Protein AF-A0A3A0ATQ6-F1 (afdb_monomer_lite)

Structure (mmCIF, N/CA/C/O backbone):
data_AF-A0A3A0ATQ6-F1
#
_entry.id   AF-A0A3A0ATQ6-F1
#
loop_
_atom_site.group_PDB
_atom_site.id
_atom_site.type_symbol
_atom_site.label_atom_id
_atom_site.label_alt_id
_atom_site.label_comp_id
_atom_site.label_asym_id
_atom_site.label_entity_id
_atom_site.label_seq_id
_atom_site.pdbx_PDB_ins_code
_atom_site.Cartn_x
_atom_site.Cartn_y
_atom_site.Cartn_z
_atom_site.occupancy
_atom_site.B_iso_or_equiv
_atom_site.auth_seq_id
_atom_site.auth_comp_id
_atom_site.auth_asym_id
_atom_site.auth_atom_id
_atom_site.pdbx_PDB_model_num
ATOM 1 N N . MET A 1 1 ? 25.459 -54.811 24.824 1.00 40.09 1 MET A N 1
ATOM 2 C CA . MET A 1 1 ? 26.068 -53.793 25.708 1.00 40.09 1 MET A CA 1
ATOM 3 C C . MET A 1 1 ? 26.928 -52.914 24.822 1.00 40.09 1 MET A C 1
ATOM 5 O O . MET A 1 1 ? 27.843 -53.460 24.231 1.00 40.09 1 MET A O 1
ATOM 9 N N . ALA A 1 2 ? 26.682 -51.633 24.593 1.00 37.53 2 ALA A N 1
ATOM 10 C CA . ALA A 1 2 ? 25.703 -50.672 25.094 1.00 37.53 2 ALA A CA 1
ATOM 11 C C . ALA A 1 2 ? 25.317 -49.790 23.881 1.00 37.53 2 ALA A C 1
ATOM 13 O O . ALA A 1 2 ? 26.141 -49.589 22.995 1.00 37.53 2 ALA A O 1
ATOM 14 N N . GLU A 1 3 ? 24.021 -49.634 23.638 1.00 35.97 3 GLU A N 1
ATOM 15 C CA . GLU A 1 3 ? 23.236 -48.403 23.849 1.00 35.97 3 GLU A CA 1
ATOM 16 C C . GLU A 1 3 ? 23.235 -47.459 22.646 1.00 35.97 3 GLU A C 1
ATOM 18 O O . GLU A 1 3 ? 24.258 -46.963 22.184 1.00 35.97 3 GLU A O 1
ATOM 23 N N . ALA A 1 4 ? 22.014 -47.278 22.149 1.00 43.91 4 ALA A N 1
ATOM 24 C CA . ALA A 1 4 ? 21.616 -46.310 21.159 1.00 43.91 4 ALA A CA 1
ATOM 25 C C . ALA A 1 4 ? 21.698 -44.897 21.739 1.00 43.91 4 ALA A C 1
ATOM 27 O O . ALA A 1 4 ? 21.362 -44.678 22.902 1.00 43.91 4 ALA A O 1
ATOM 28 N N . VAL A 1 5 ? 22.053 -43.942 20.889 1.00 41.56 5 VAL A N 1
ATOM 29 C CA . VAL A 1 5 ? 21.569 -42.571 21.022 1.00 41.56 5 VAL A CA 1
ATOM 30 C C . VAL A 1 5 ? 21.018 -42.195 19.656 1.00 41.56 5 VAL A C 1
ATOM 32 O O . VAL A 1 5 ? 21.738 -41.698 18.792 1.00 41.56 5 VAL A O 1
ATOM 35 N N . ASP A 1 6 ? 19.740 -42.525 19.466 1.00 43.50 6 ASP A N 1
ATOM 36 C CA . ASP A 1 6 ? 18.861 -41.764 18.586 1.00 43.50 6 ASP A CA 1
ATOM 37 C C . ASP A 1 6 ? 18.869 -40.324 19.095 1.00 43.50 6 ASP A C 1
ATOM 39 O O . ASP A 1 6 ? 18.424 -40.033 20.207 1.00 43.50 6 ASP A O 1
ATOM 43 N N . ALA A 1 7 ? 19.418 -39.426 18.290 1.00 38.12 7 ALA A N 1
ATOM 44 C CA . ALA A 1 7 ? 19.086 -38.019 18.371 1.00 38.12 7 ALA A CA 1
ATOM 45 C C . ALA A 1 7 ? 18.210 -37.724 17.157 1.00 38.12 7 ALA A C 1
ATOM 47 O O . ALA A 1 7 ? 18.684 -37.215 16.139 1.00 38.12 7 ALA A O 1
ATOM 48 N N . ASP A 1 8 ? 16.935 -38.093 17.281 1.00 36.81 8 ASP A N 1
ATOM 49 C CA . ASP A 1 8 ? 15.853 -37.475 16.528 1.00 36.81 8 ASP A CA 1
ATOM 50 C C . ASP A 1 8 ? 15.904 -35.972 16.811 1.00 36.81 8 ASP A C 1
ATOM 52 O O . ASP A 1 8 ? 15.392 -35.468 17.810 1.00 36.81 8 ASP A O 1
ATOM 56 N N . ILE A 1 9 ? 16.581 -35.237 15.932 1.00 37.47 9 ILE A N 1
ATOM 57 C CA . ILE A 1 9 ? 16.325 -33.814 15.784 1.00 37.47 9 ILE A CA 1
ATOM 58 C C . ILE A 1 9 ? 15.069 -33.745 14.924 1.00 37.47 9 ILE A C 1
ATOM 60 O O . ILE A 1 9 ? 15.137 -33.625 13.698 1.00 37.47 9 ILE A O 1
ATOM 64 N N . GLU A 1 10 ? 13.913 -33.848 15.578 1.00 34.03 10 GLU A N 1
ATOM 65 C CA . GLU A 1 10 ? 12.684 -33.279 15.047 1.00 34.03 10 GLU A CA 1
ATOM 66 C C . GLU A 1 10 ? 12.946 -31.782 14.853 1.00 34.03 10 GLU A C 1
ATOM 68 O O . GLU A 1 10 ? 12.826 -30.960 15.761 1.00 34.03 10 GLU A O 1
ATOM 73 N N . LEU A 1 11 ? 13.359 -31.416 13.640 1.00 35.69 11 LEU A N 1
ATOM 74 C CA . LEU A 1 11 ? 13.139 -30.079 13.123 1.00 35.69 11 LEU A CA 1
ATOM 75 C C . LEU A 1 11 ? 11.624 -29.945 12.967 1.00 35.69 11 LEU A C 1
ATOM 77 O O . LEU A 1 11 ? 11.078 -30.103 11.873 1.00 35.69 11 LEU A O 1
ATOM 81 N N . GLU A 1 12 ? 10.945 -29.644 14.075 1.00 30.91 12 GLU A N 1
ATOM 82 C CA . GLU A 1 12 ? 9.710 -28.878 14.040 1.00 30.91 12 GLU A CA 1
ATOM 83 C C . GLU A 1 12 ? 10.050 -27.567 13.324 1.00 30.91 12 GLU A C 1
ATOM 85 O O . GLU A 1 12 ? 10.422 -26.555 13.917 1.00 30.91 12 GLU A O 1
ATOM 90 N N . SER A 1 13 ? 9.999 -27.604 11.993 1.00 36.47 13 SER A N 1
ATOM 91 C CA . SER A 1 13 ? 9.920 -26.407 11.178 1.00 36.47 13 SER A CA 1
ATOM 92 C C . SER A 1 13 ? 8.540 -25.826 11.432 1.00 36.47 13 SER A C 1
ATOM 94 O O . SER A 1 13 ? 7.600 -26.015 10.664 1.00 36.47 13 SER A O 1
ATOM 96 N N . THR A 1 14 ? 8.399 -25.151 12.572 1.00 29.95 14 THR A N 1
ATOM 97 C CA . THR A 1 14 ? 7.313 -24.212 12.798 1.00 29.95 14 THR A CA 1
ATOM 98 C C . THR A 1 14 ? 7.296 -23.338 11.550 1.00 29.95 14 THR A C 1
ATOM 100 O O . THR A 1 14 ? 8.311 -22.685 11.286 1.00 29.95 14 THR A O 1
ATOM 103 N N . PRO A 1 15 ? 6.245 -23.381 10.711 1.00 36.88 15 PRO A N 1
ATOM 104 C CA . PRO A 1 15 ? 6.230 -22.589 9.497 1.00 36.88 15 PRO A CA 1
ATOM 105 C C . PRO A 1 15 ? 6.395 -21.142 9.944 1.00 36.88 15 PRO A C 1
ATOM 107 O O . PRO A 1 15 ? 5.541 -20.618 10.663 1.00 36.88 15 PRO A O 1
ATOM 110 N N . VAL A 1 16 ? 7.539 -20.537 9.608 1.00 44.91 16 VAL A N 1
ATOM 111 C CA . VAL A 1 16 ? 7.795 -19.129 9.899 1.00 44.91 16 VAL A CA 1
ATOM 112 C C . VAL A 1 16 ? 6.653 -18.388 9.226 1.00 44.91 16 VAL A C 1
ATOM 114 O O . VAL A 1 16 ? 6.528 -18.422 8.002 1.00 44.91 16 VAL A O 1
ATOM 117 N N . ARG A 1 17 ? 5.746 -17.830 10.033 1.00 59.31 17 ARG A N 1
ATOM 118 C CA . ARG A 1 17 ? 4.629 -17.049 9.511 1.00 59.31 17 ARG A CA 1
ATOM 119 C C . ARG A 1 17 ? 5.242 -15.883 8.746 1.00 59.31 17 ARG A C 1
ATOM 121 O O . ARG A 1 17 ? 5.935 -15.065 9.342 1.00 59.31 17 ARG A O 1
ATOM 128 N N . GLU A 1 18 ? 5.024 -15.865 7.436 1.00 70.94 18 GLU A N 1
ATOM 129 C CA . GLU A 1 18 ? 5.422 -14.765 6.560 1.00 70.94 18 GLU A CA 1
ATOM 130 C C . GLU A 1 18 ? 4.799 -13.466 7.090 1.00 70.94 18 GLU A C 1
ATOM 132 O O . GLU A 1 18 ? 3.604 -13.435 7.386 1.00 70.94 18 GLU A O 1
ATOM 137 N N . THR A 1 19 ? 5.599 -12.411 7.254 1.00 77.06 19 THR A N 1
ATOM 138 C CA . THR A 1 19 ? 5.095 -11.089 7.657 1.00 77.06 19 THR A CA 1
ATOM 139 C C . THR A 1 19 ? 4.670 -10.266 6.435 1.00 77.06 19 THR A C 1
ATOM 141 O O . THR A 1 19 ? 5.052 -10.580 5.305 1.00 77.06 19 THR A O 1
ATOM 144 N N . GLU A 1 20 ? 3.917 -9.170 6.627 1.00 78.81 20 GLU A N 1
ATOM 145 C CA . GLU A 1 20 ? 3.610 -8.240 5.519 1.00 78.81 20 GLU A CA 1
ATOM 146 C C . GLU A 1 20 ? 4.881 -7.782 4.802 1.00 78.81 20 GLU A C 1
ATOM 148 O O . GLU A 1 20 ? 4.949 -7.749 3.574 1.00 78.81 20 GLU A O 1
ATOM 153 N N . SER A 1 21 ? 5.890 -7.429 5.598 1.00 77.44 21 SER A N 1
ATOM 154 C CA . SER A 1 21 ? 7.171 -6.923 5.131 1.00 77.4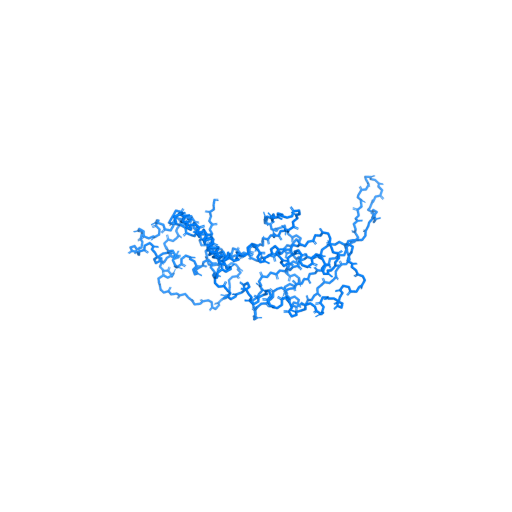4 21 SER A CA 1
ATOM 155 C C . SER A 1 21 ? 7.882 -7.948 4.254 1.00 77.44 21 SER A C 1
ATOM 157 O O . SER A 1 21 ? 8.401 -7.577 3.201 1.00 77.44 21 SER A O 1
ATOM 159 N N . ASP A 1 22 ? 7.847 -9.229 4.633 1.00 81.56 22 ASP A N 1
ATOM 160 C CA . ASP A 1 22 ? 8.438 -10.317 3.848 1.00 81.56 22 ASP A CA 1
ATOM 161 C C . ASP A 1 22 ? 7.716 -10.484 2.508 1.00 81.56 22 ASP A C 1
ATOM 163 O O . ASP A 1 22 ? 8.361 -10.554 1.458 1.00 81.56 22 ASP A O 1
ATOM 167 N N . LEU A 1 23 ? 6.377 -10.455 2.521 1.00 86.56 23 LEU A N 1
ATOM 168 C CA . LEU A 1 23 ? 5.578 -10.551 1.301 1.00 86.56 23 LEU A CA 1
ATOM 169 C C . LEU A 1 23 ? 5.829 -9.362 0.360 1.00 86.56 23 LEU A C 1
ATOM 171 O O . LEU A 1 23 ? 5.989 -9.544 -0.854 1.00 86.56 23 LEU A O 1
ATOM 175 N N . ILE A 1 24 ? 5.864 -8.139 0.899 1.00 87.31 24 ILE A N 1
ATOM 176 C CA . ILE A 1 24 ? 6.151 -6.926 0.124 1.00 87.31 24 ILE A CA 1
ATOM 177 C C . ILE A 1 24 ? 7.568 -7.010 -0.453 1.00 87.31 24 ILE A C 1
ATOM 179 O O . ILE A 1 24 ? 7.738 -6.813 -1.657 1.00 87.31 24 ILE A O 1
ATOM 183 N N . ALA A 1 25 ? 8.577 -7.357 0.349 1.00 86.06 25 ALA A N 1
ATOM 184 C CA . ALA A 1 25 ? 9.958 -7.486 -0.116 1.00 86.06 25 ALA A CA 1
ATOM 185 C C . ALA A 1 25 ? 10.104 -8.542 -1.217 1.00 86.06 25 ALA A C 1
ATOM 187 O O . ALA A 1 25 ? 10.694 -8.259 -2.262 1.00 86.06 25 ALA A O 1
ATOM 188 N N . ALA A 1 26 ? 9.513 -9.726 -1.035 1.00 89.06 26 ALA A N 1
ATOM 189 C CA . ALA A 1 26 ? 9.522 -10.788 -2.036 1.00 89.06 26 ALA A CA 1
ATOM 190 C C . ALA A 1 26 ? 8.877 -10.328 -3.355 1.00 89.06 26 ALA A C 1
ATOM 192 O O . ALA A 1 26 ? 9.420 -10.576 -4.438 1.00 89.06 26 ALA A O 1
ATOM 193 N N . THR A 1 27 ? 7.762 -9.597 -3.269 1.00 92.38 27 THR A N 1
ATOM 194 C CA . THR A 1 27 ? 7.044 -9.053 -4.431 1.00 92.38 27 THR A CA 1
ATOM 195 C C . THR A 1 27 ? 7.848 -7.964 -5.143 1.00 92.38 27 THR A C 1
ATOM 197 O O . THR A 1 27 ? 7.916 -7.950 -6.376 1.00 92.38 27 THR A O 1
ATOM 200 N N . LEU A 1 28 ? 8.511 -7.070 -4.405 1.00 91.38 28 LEU A N 1
ATOM 201 C CA . LEU A 1 28 ? 9.372 -6.031 -4.978 1.00 91.38 28 LEU A CA 1
ATOM 202 C C . LEU A 1 28 ? 10.611 -6.630 -5.649 1.00 91.38 28 LEU A C 1
ATOM 204 O O . LEU A 1 28 ? 10.940 -6.257 -6.777 1.00 91.38 28 LEU A O 1
ATOM 208 N N . ALA A 1 29 ? 11.244 -7.614 -5.013 1.00 88.81 29 ALA A N 1
ATOM 209 C CA . ALA A 1 29 ? 12.374 -8.341 -5.577 1.00 88.81 29 ALA A CA 1
ATOM 210 C C . ALA A 1 29 ? 11.989 -9.096 -6.859 1.00 88.81 29 ALA A C 1
ATOM 212 O O . ALA A 1 29 ? 12.714 -9.056 -7.858 1.00 88.81 29 ALA A O 1
ATOM 213 N N . TRP A 1 30 ? 10.832 -9.765 -6.860 1.00 91.38 30 TRP A N 1
ATOM 214 C CA . TRP A 1 30 ? 10.285 -10.402 -8.057 1.00 91.38 30 TRP A CA 1
ATOM 215 C C . TRP A 1 30 ? 9.993 -9.379 -9.161 1.00 91.38 30 TRP A C 1
ATOM 217 O O . TRP A 1 30 ? 10.415 -9.597 -10.297 1.00 91.38 30 TRP A O 1
ATOM 227 N N . SER A 1 31 ? 9.365 -8.245 -8.835 1.00 89.69 31 SER A N 1
ATOM 228 C CA . SER A 1 31 ? 9.025 -7.189 -9.802 1.00 89.69 31 SER A CA 1
ATOM 229 C C . SER A 1 31 ? 10.281 -6.616 -10.463 1.00 89.69 31 SER A C 1
ATOM 231 O O . SER A 1 31 ? 10.365 -6.544 -11.690 1.00 89.69 31 SER A O 1
ATOM 233 N N . ALA A 1 32 ? 11.300 -6.281 -9.666 1.00 87.31 32 ALA A N 1
ATOM 234 C CA . ALA A 1 32 ? 12.579 -5.782 -10.165 1.00 87.31 32 ALA A CA 1
ATOM 235 C C . ALA A 1 32 ? 13.215 -6.760 -11.172 1.00 87.31 32 ALA A C 1
ATOM 237 O O . ALA A 1 32 ? 13.568 -6.361 -12.284 1.00 87.31 32 ALA A O 1
ATOM 238 N N . ARG A 1 33 ? 13.268 -8.060 -10.838 1.00 87.62 33 ARG A N 1
ATOM 239 C CA . ARG A 1 33 ? 13.777 -9.105 -11.746 1.00 87.62 33 ARG A CA 1
ATOM 240 C C . ARG A 1 33 ? 12.916 -9.265 -12.999 1.00 87.62 33 ARG A C 1
ATOM 242 O O . ARG A 1 33 ? 13.453 -9.356 -14.101 1.00 87.62 33 ARG A O 1
ATOM 249 N N . ARG A 1 34 ? 11.589 -9.301 -12.845 1.00 88.25 34 ARG A N 1
ATOM 250 C CA . ARG A 1 34 ? 10.633 -9.542 -13.936 1.00 88.25 34 ARG A CA 1
ATOM 251 C C . ARG A 1 34 ? 10.705 -8.463 -15.011 1.00 88.25 34 ARG A C 1
ATOM 253 O O . ARG A 1 34 ? 10.643 -8.789 -16.197 1.00 88.25 34 ARG A O 1
ATOM 260 N N . PHE A 1 35 ? 10.845 -7.205 -14.601 1.00 86.19 35 PHE A N 1
ATOM 261 C CA . PHE A 1 35 ? 10.816 -6.049 -15.499 1.00 86.19 35 PHE A CA 1
ATOM 262 C C . PHE A 1 35 ? 12.205 -5.492 -15.842 1.00 86.19 35 PHE A C 1
ATOM 264 O O . PHE A 1 35 ? 12.304 -4.573 -16.657 1.00 86.19 35 PHE A O 1
ATOM 271 N N . GLY A 1 36 ? 13.272 -6.073 -15.283 1.00 81.50 36 GLY A N 1
ATOM 272 C CA . GLY A 1 36 ? 14.654 -5.672 -15.552 1.00 81.50 36 GLY A CA 1
ATOM 273 C C . GLY A 1 36 ? 15.023 -4.325 -14.932 1.00 81.50 36 GLY A C 1
ATOM 274 O O . GLY A 1 36 ? 15.757 -3.555 -15.537 1.00 81.50 36 GLY A O 1
ATOM 275 N N . ALA A 1 37 ? 14.492 -4.014 -13.752 1.00 81.69 37 ALA A N 1
ATOM 276 C CA . ALA A 1 37 ? 14.768 -2.759 -13.067 1.00 81.69 37 ALA A CA 1
ATOM 277 C C . ALA A 1 37 ? 15.748 -2.933 -11.911 1.00 81.69 37 ALA A C 1
ATOM 279 O O . ALA A 1 37 ? 15.805 -3.973 -11.261 1.00 81.69 37 ALA A O 1
ATOM 280 N N . HIS A 1 38 ? 16.476 -1.859 -11.618 1.00 76.62 38 HIS A N 1
ATOM 281 C CA . HIS A 1 38 ? 17.410 -1.801 -10.492 1.00 76.62 38 HIS A CA 1
ATOM 282 C C . HIS A 1 38 ? 16.742 -1.369 -9.182 1.00 76.62 38 HIS A C 1
ATOM 284 O O . HIS A 1 38 ? 17.358 -1.462 -8.127 1.00 76.62 38 HIS A O 1
ATOM 290 N N . ALA A 1 39 ? 15.503 -0.876 -9.244 1.00 77.12 39 ALA A N 1
ATOM 291 C CA . ALA A 1 39 ? 14.728 -0.484 -8.078 1.00 77.12 39 ALA A CA 1
ATOM 292 C C . ALA A 1 39 ? 13.243 -0.779 -8.304 1.00 77.12 39 ALA A C 1
ATOM 294 O O . ALA A 1 39 ? 12.684 -0.442 -9.354 1.00 77.12 39 ALA A O 1
ATOM 295 N N . ALA A 1 40 ? 12.618 -1.367 -7.287 1.00 88.94 40 ALA A N 1
ATOM 296 C CA . ALA A 1 40 ? 11.177 -1.495 -7.172 1.00 88.94 40 ALA A CA 1
ATOM 297 C C . ALA A 1 40 ? 10.748 -0.985 -5.795 1.00 88.94 40 ALA A C 1
ATOM 299 O O . ALA A 1 40 ? 11.409 -1.249 -4.787 1.00 88.94 40 ALA A O 1
ATOM 300 N N . ARG A 1 41 ? 9.642 -0.249 -5.761 1.00 90.31 41 ARG A N 1
ATOM 301 C CA . ARG A 1 41 ? 9.055 0.286 -4.535 1.00 90.31 41 ARG A CA 1
ATOM 302 C C . ARG A 1 41 ? 7.554 0.089 -4.527 1.00 90.31 41 ARG A C 1
ATOM 304 O O . ARG A 1 41 ? 6.923 0.067 -5.578 1.00 90.31 41 ARG A O 1
ATOM 311 N N . PHE A 1 42 ? 6.993 -0.040 -3.339 1.00 91.75 42 PHE A N 1
ATOM 312 C CA . PHE A 1 42 ? 5.565 -0.099 -3.107 1.00 91.75 42 PHE A CA 1
ATOM 313 C C . PHE A 1 42 ? 5.135 1.187 -2.408 1.00 91.75 42 PHE A C 1
ATOM 315 O O . PHE A 1 42 ? 5.552 1.461 -1.286 1.00 91.75 42 PHE A O 1
ATOM 322 N N . VAL A 1 43 ? 4.337 1.993 -3.102 1.00 87.62 43 VAL A N 1
ATOM 323 C CA . VAL A 1 43 ? 3.775 3.240 -2.584 1.00 87.62 43 VAL A CA 1
ATOM 324 C C . VAL A 1 43 ? 2.357 2.929 -2.130 1.00 87.62 43 VAL A C 1
ATOM 326 O O . VAL A 1 43 ? 1.484 2.667 -2.957 1.00 87.62 43 VAL A O 1
ATOM 329 N N . ARG A 1 44 ? 2.131 2.889 -0.818 1.00 84.12 44 ARG A N 1
ATOM 330 C CA . ARG A 1 44 ? 0.846 2.493 -0.227 1.00 84.12 44 ARG A CA 1
ATOM 331 C C . ARG A 1 44 ? 0.175 3.662 0.485 1.00 84.12 44 ARG A C 1
ATOM 333 O O . ARG A 1 44 ? 0.884 4.436 1.130 1.00 84.12 44 ARG A O 1
ATOM 340 N N . PRO A 1 45 ? -1.158 3.788 0.413 1.00 71.25 45 PRO A N 1
ATOM 341 C CA . PRO A 1 45 ? -1.864 4.761 1.223 1.00 71.25 45 PRO A CA 1
ATOM 342 C C . PRO A 1 45 ? -1.766 4.367 2.702 1.00 71.25 45 PRO A C 1
ATOM 344 O O . PRO A 1 45 ? -1.743 3.181 3.056 1.00 71.25 45 PRO A O 1
ATOM 347 N N . THR A 1 46 ? -1.692 5.370 3.567 1.00 65.81 46 THR A N 1
ATOM 348 C CA . THR A 1 46 ? -1.838 5.211 5.014 1.00 65.81 46 THR A CA 1
ATOM 349 C C . THR A 1 46 ? -3.287 5.434 5.426 1.00 65.81 46 THR A C 1
ATOM 351 O O . THR A 1 46 ? -4.060 6.068 4.708 1.00 65.81 46 THR A O 1
ATOM 354 N N . ALA A 1 47 ? -3.643 4.950 6.617 1.00 54.28 47 ALA A N 1
ATOM 355 C CA . ALA A 1 47 ? -4.918 5.269 7.259 1.00 54.28 47 ALA A CA 1
ATOM 356 C C . ALA A 1 47 ? -5.150 6.789 7.370 1.00 54.28 47 ALA A C 1
ATOM 358 O O . ALA A 1 47 ? -6.255 7.260 7.134 1.00 54.28 47 ALA A O 1
ATOM 359 N N . SER A 1 48 ? -4.076 7.544 7.610 1.00 48.78 48 SER A N 1
ATOM 360 C CA . SER A 1 48 ? -4.068 9.004 7.747 1.00 48.78 48 SER A CA 1
ATOM 361 C C . SER A 1 48 ? -4.204 9.796 6.441 1.00 48.78 48 SER A C 1
ATOM 363 O O . SER A 1 48 ? -4.076 11.020 6.442 1.00 48.78 48 SER A O 1
ATOM 365 N N . GLY A 1 49 ? -4.413 9.129 5.300 1.00 49.84 49 GLY A N 1
ATOM 366 C CA . GLY A 1 49 ? -4.540 9.786 3.992 1.00 49.84 49 GLY A CA 1
ATOM 367 C C . GLY A 1 49 ? -3.216 10.263 3.379 1.00 49.84 49 GLY A C 1
ATOM 368 O O . GLY A 1 49 ? -3.219 10.958 2.362 1.00 49.84 49 GLY A O 1
ATOM 369 N N . GLY A 1 50 ? -2.083 9.882 3.971 1.00 61.50 50 GLY A N 1
ATOM 370 C CA . GLY A 1 50 ? -0.751 10.021 3.391 1.00 61.50 50 GLY A CA 1
ATOM 371 C C . GLY A 1 50 ? -0.356 8.801 2.561 1.00 61.50 50 GLY A C 1
ATOM 372 O O . GLY A 1 50 ? -1.137 7.873 2.351 1.00 61.50 50 GLY A O 1
ATOM 373 N N . TRP A 1 51 ? 0.889 8.788 2.095 1.00 68.81 51 TRP A N 1
ATOM 374 C CA . TRP A 1 51 ? 1.465 7.640 1.402 1.00 68.81 51 TRP A CA 1
ATOM 375 C C . TRP A 1 51 ? 2.796 7.265 2.045 1.00 68.81 51 TRP A C 1
ATOM 377 O O . TRP A 1 51 ? 3.581 8.137 2.416 1.00 68.81 51 TRP A O 1
ATOM 387 N N . LEU A 1 52 ? 3.053 5.966 2.163 1.00 73.12 52 LEU A N 1
ATOM 388 C CA . LEU A 1 52 ? 4.345 5.419 2.556 1.00 73.12 52 LEU A CA 1
ATOM 389 C C . LEU A 1 52 ? 4.998 4.761 1.354 1.00 73.12 52 LEU A C 1
ATOM 391 O O . LEU A 1 52 ? 4.365 3.995 0.626 1.00 73.12 52 LEU A O 1
ATOM 395 N N . VAL A 1 53 ? 6.283 5.030 1.189 1.00 75.94 53 VAL A N 1
ATOM 396 C CA . VAL A 1 53 ? 7.137 4.388 0.205 1.00 75.94 53 VAL A CA 1
ATOM 397 C C . VAL A 1 53 ? 7.924 3.297 0.906 1.00 75.94 53 VAL A C 1
ATOM 399 O O . VAL A 1 53 ? 8.761 3.568 1.764 1.00 75.94 53 VAL A O 1
ATOM 402 N N . VAL A 1 54 ? 7.667 2.059 0.505 1.00 82.19 54 VAL A N 1
ATOM 403 C CA . VAL A 1 54 ? 8.419 0.878 0.920 1.00 82.19 54 VAL A CA 1
ATOM 404 C C . VAL A 1 54 ? 9.332 0.495 -0.232 1.00 82.19 54 VAL A C 1
ATOM 406 O O . VAL A 1 54 ? 8.857 0.134 -1.305 1.00 82.19 54 VAL A O 1
ATOM 409 N N . THR A 1 55 ? 10.642 0.591 -0.050 1.00 81.31 55 THR A N 1
ATOM 410 C CA . THR A 1 55 ? 11.607 0.234 -1.094 1.00 81.31 55 THR A CA 1
ATOM 411 C C . THR A 1 55 ? 12.428 -0.958 -0.655 1.00 81.31 55 THR A C 1
ATOM 413 O O . THR A 1 55 ? 12.901 -1.003 0.476 1.00 81.31 55 THR A O 1
ATOM 416 N N . TRP A 1 56 ? 12.627 -1.906 -1.564 1.00 73.88 56 TRP A N 1
ATOM 417 C CA . TRP A 1 56 ? 13.549 -3.011 -1.346 1.00 73.88 56 TRP A CA 1
ATOM 418 C C . TRP A 1 56 ? 14.877 -2.709 -2.045 1.00 73.88 56 TRP A C 1
ATOM 420 O O . TRP A 1 56 ? 14.910 -2.504 -3.261 1.00 73.88 56 TRP A O 1
ATOM 430 N N . MET A 1 57 ? 15.966 -2.640 -1.278 1.00 70.38 57 MET A N 1
ATOM 431 C CA . MET A 1 57 ? 17.329 -2.453 -1.787 1.00 70.38 57 MET A CA 1
ATOM 432 C C . MET A 1 57 ? 18.312 -3.282 -0.959 1.00 70.38 57 MET A C 1
ATOM 434 O O . MET A 1 57 ? 18.284 -3.209 0.265 1.00 70.38 57 MET A O 1
ATOM 438 N N . ASN A 1 58 ? 19.229 -3.996 -1.620 1.00 68.19 58 ASN A N 1
ATOM 439 C CA . ASN A 1 58 ? 20.332 -4.727 -0.976 1.00 68.19 58 ASN A CA 1
ATOM 440 C C . ASN A 1 58 ? 19.876 -5.634 0.184 1.00 68.19 58 ASN A C 1
ATOM 442 O O . ASN A 1 58 ? 20.411 -5.540 1.285 1.00 68.19 58 ASN A O 1
ATOM 446 N N . ASP A 1 59 ? 18.852 -6.457 -0.055 1.00 66.38 59 ASP A N 1
ATOM 447 C CA . ASP A 1 59 ? 18.254 -7.365 0.937 1.00 66.38 59 ASP A CA 1
ATOM 448 C C . ASP A 1 59 ? 17.658 -6.679 2.182 1.00 66.38 59 ASP A C 1
ATOM 450 O O . ASP A 1 59 ? 17.316 -7.341 3.159 1.00 66.38 59 ASP A O 1
ATOM 454 N N . ALA A 1 60 ? 17.461 -5.359 2.134 1.00 62.09 60 ALA A N 1
ATOM 455 C CA . ALA A 1 60 ? 16.835 -4.575 3.188 1.00 62.09 60 ALA A CA 1
ATOM 456 C C . ALA A 1 60 ? 15.606 -3.811 2.676 1.00 62.09 60 ALA A C 1
ATOM 458 O O . ALA A 1 60 ? 15.498 -3.453 1.498 1.00 62.09 60 ALA A O 1
ATOM 459 N N . ILE A 1 61 ? 14.676 -3.538 3.593 1.00 69.12 61 ILE A N 1
ATOM 460 C CA . ILE A 1 61 ? 13.524 -2.669 3.351 1.00 69.12 61 ILE A CA 1
ATOM 461 C C . ILE A 1 61 ? 13.821 -1.288 3.933 1.00 69.12 61 ILE A C 1
ATOM 463 O O . ILE A 1 61 ? 14.191 -1.168 5.100 1.00 69.12 61 ILE A O 1
ATOM 467 N N . SER A 1 62 ? 13.610 -0.242 3.139 1.00 71.12 62 SER A N 1
ATOM 468 C CA . SER A 1 62 ? 13.531 1.135 3.623 1.00 71.12 62 SER A CA 1
ATOM 469 C C . SER A 1 62 ? 12.097 1.645 3.531 1.00 71.12 62 SER A C 1
ATOM 471 O O . SER A 1 62 ? 11.397 1.395 2.549 1.00 71.12 62 SER A O 1
ATOM 473 N N . VAL A 1 63 ? 11.654 2.363 4.564 1.00 72.81 63 VAL A N 1
ATOM 474 C CA . VAL A 1 63 ? 10.308 2.941 4.644 1.00 72.81 63 VAL A CA 1
ATOM 475 C C . VAL A 1 63 ? 10.426 4.434 4.921 1.00 72.81 63 VAL A C 1
ATOM 477 O O . VAL A 1 63 ? 11.163 4.834 5.819 1.00 72.81 63 VAL A O 1
ATOM 480 N N . HIS A 1 64 ? 9.721 5.258 4.150 1.00 70.12 64 HIS A N 1
ATOM 481 C CA . HIS A 1 64 ? 9.632 6.703 4.374 1.00 70.12 64 HIS A CA 1
ATOM 482 C C . HIS A 1 64 ? 8.286 7.260 3.886 1.00 70.12 64 HIS A C 1
ATOM 484 O O . HIS A 1 64 ? 7.634 6.630 3.050 1.00 70.12 64 HIS A O 1
ATOM 490 N N . PRO A 1 65 ? 7.844 8.426 4.390 1.00 67.06 65 PRO A N 1
ATOM 491 C CA . PRO A 1 65 ? 6.708 9.145 3.819 1.00 67.06 65 PRO A CA 1
ATOM 492 C C . PRO A 1 65 ? 6.977 9.524 2.362 1.00 67.06 65 PRO A C 1
ATOM 494 O O . PRO A 1 65 ? 8.085 9.947 2.037 1.00 67.06 65 PRO A O 1
ATOM 497 N N . ALA A 1 66 ? 5.967 9.391 1.505 1.00 67.62 66 ALA A N 1
ATOM 498 C CA . ALA A 1 66 ? 6.065 9.805 0.113 1.00 67.62 66 ALA A CA 1
ATOM 499 C C . ALA A 1 66 ? 6.143 11.331 -0.004 1.00 67.62 66 ALA A C 1
ATOM 501 O O 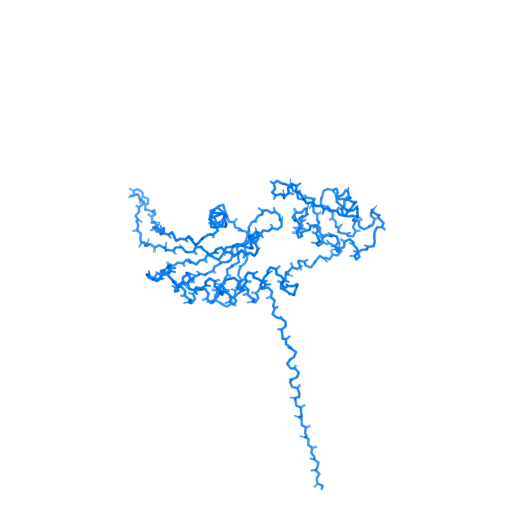. ALA A 1 66 ? 5.415 12.055 0.684 1.00 67.62 66 ALA A O 1
ATOM 502 N N . ASP A 1 67 ? 6.968 11.820 -0.924 1.00 70.00 67 ASP A N 1
ATOM 503 C CA . ASP A 1 67 ? 6.934 13.223 -1.323 1.00 70.00 67 ASP A CA 1
ATOM 504 C C . ASP A 1 67 ? 5.723 13.539 -2.231 1.00 70.00 67 ASP A C 1
ATOM 506 O O . ASP A 1 67 ? 4.954 12.666 -2.649 1.00 70.00 67 ASP A O 1
ATOM 510 N N . ALA A 1 68 ? 5.534 14.821 -2.555 1.00 60.75 68 ALA A N 1
ATOM 511 C CA . ALA A 1 68 ? 4.405 15.268 -3.372 1.00 60.75 68 ALA A CA 1
ATOM 512 C C . ALA A 1 68 ? 4.394 14.658 -4.788 1.00 60.75 68 ALA A C 1
ATOM 514 O O . ALA A 1 68 ? 3.324 14.416 -5.350 1.00 60.75 68 ALA A O 1
ATOM 515 N N . ALA A 1 69 ? 5.564 14.407 -5.381 1.00 66.62 69 ALA A N 1
ATOM 516 C CA . ALA A 1 69 ? 5.670 13.831 -6.717 1.00 66.62 69 ALA A CA 1
ATOM 517 C C . ALA A 1 69 ? 5.375 12.324 -6.703 1.00 66.62 69 ALA A C 1
ATOM 519 O O . ALA A 1 69 ? 4.741 11.808 -7.626 1.00 66.62 69 ALA A O 1
ATOM 520 N N . GLU A 1 70 ? 5.808 11.629 -5.658 1.00 74.25 70 GLU A N 1
ATOM 521 C CA . GLU A 1 70 ? 5.543 10.212 -5.421 1.00 74.25 70 GLU A CA 1
ATOM 522 C C . GLU A 1 70 ? 4.059 9.958 -5.159 1.00 74.25 70 GLU A C 1
ATOM 524 O O . GLU A 1 70 ? 3.467 9.086 -5.798 1.00 74.25 70 GLU A O 1
ATOM 529 N N . ALA A 1 71 ? 3.432 10.776 -4.309 1.00 67.12 71 ALA A N 1
ATOM 530 C CA . ALA A 1 71 ? 1.998 10.712 -4.049 1.00 67.12 71 ALA A CA 1
ATOM 531 C C . ALA A 1 71 ? 1.171 11.010 -5.312 1.00 67.12 71 ALA A C 1
ATOM 533 O O . ALA A 1 71 ? 0.220 10.292 -5.617 1.00 67.12 71 ALA A O 1
ATOM 534 N N . ALA A 1 72 ? 1.548 12.030 -6.092 1.00 67.19 72 ALA A N 1
ATOM 535 C CA . ALA A 1 72 ? 0.857 12.360 -7.340 1.00 67.19 72 ALA A CA 1
ATOM 536 C C . ALA A 1 72 ? 0.958 11.232 -8.382 1.00 67.19 72 ALA A C 1
ATOM 538 O O . ALA A 1 72 ? -0.023 10.917 -9.058 1.00 67.19 72 ALA A O 1
ATOM 539 N N . MET A 1 73 ? 2.129 10.596 -8.498 1.00 78.62 73 MET A N 1
ATOM 540 C CA . MET A 1 73 ? 2.316 9.428 -9.360 1.00 78.62 73 MET A CA 1
ATOM 541 C C . MET A 1 73 ? 1.445 8.260 -8.896 1.00 78.62 73 MET A C 1
ATOM 543 O O . MET A 1 73 ? 0.722 7.688 -9.712 1.00 78.62 73 MET A O 1
ATOM 547 N N . ALA A 1 74 ? 1.461 7.950 -7.597 1.00 77.00 74 ALA A N 1
ATOM 548 C CA . ALA A 1 74 ? 0.670 6.861 -7.041 1.00 77.00 74 ALA A CA 1
ATOM 549 C C . ALA A 1 74 ? -0.828 7.074 -7.300 1.00 77.00 74 ALA A C 1
ATOM 551 O O . ALA A 1 74 ? -1.504 6.161 -7.770 1.00 77.00 74 ALA A O 1
ATOM 552 N N . TRP A 1 75 ? -1.330 8.298 -7.116 1.00 74.56 75 TRP A N 1
ATOM 553 C CA . TRP A 1 75 ? -2.713 8.642 -7.443 1.00 74.56 75 TRP A CA 1
ATOM 554 C C . TRP A 1 75 ? -3.045 8.468 -8.922 1.00 74.56 75 TRP A C 1
ATOM 556 O O . TRP A 1 75 ? -4.078 7.888 -9.250 1.00 74.56 75 TRP A O 1
ATOM 566 N N . MET A 1 76 ? -2.176 8.929 -9.820 1.00 72.12 76 MET A N 1
ATOM 567 C CA . MET A 1 76 ? -2.397 8.807 -11.262 1.00 72.12 76 MET A CA 1
ATOM 568 C C . MET A 1 76 ? -2.528 7.339 -11.698 1.00 72.12 76 MET A C 1
ATOM 570 O O . MET A 1 76 ? -3.413 7.007 -12.485 1.00 72.12 76 MET A O 1
ATOM 574 N N . VAL A 1 77 ? -1.688 6.454 -11.159 1.00 76.75 77 VAL A N 1
ATOM 575 C CA . VAL A 1 77 ? -1.734 5.013 -11.459 1.00 76.75 77 VAL A CA 1
ATOM 576 C C . VAL A 1 77 ? -2.948 4.351 -10.807 1.00 76.75 77 VAL A C 1
ATOM 578 O O . VAL A 1 77 ? -3.680 3.607 -11.460 1.00 76.75 77 VAL A O 1
ATOM 581 N N . ALA A 1 78 ? -3.192 4.644 -9.528 1.00 72.50 78 ALA A N 1
ATOM 582 C CA . ALA A 1 78 ? -4.282 4.064 -8.754 1.00 72.50 78 ALA A CA 1
ATOM 583 C C . ALA A 1 78 ? -5.665 4.421 -9.322 1.00 72.50 78 ALA A C 1
ATOM 585 O O . ALA A 1 78 ? -6.498 3.534 -9.514 1.00 72.50 78 ALA A O 1
ATOM 586 N N . LEU A 1 79 ? -5.902 5.699 -9.639 1.00 69.00 79 LEU A N 1
ATOM 587 C CA . LEU A 1 79 ? -7.163 6.171 -10.225 1.00 69.00 79 LEU A CA 1
ATOM 588 C C . LEU A 1 79 ? -7.331 5.702 -11.668 1.00 69.00 79 LEU A C 1
ATOM 590 O O . LEU A 1 79 ? -8.443 5.389 -12.086 1.00 69.00 79 LEU A O 1
ATOM 594 N N . GLY A 1 80 ? -6.229 5.616 -12.417 1.00 63.75 80 GLY A N 1
ATOM 595 C CA . GLY A 1 80 ? -6.238 5.084 -13.774 1.00 63.75 80 GLY A CA 1
ATOM 596 C C . GLY A 1 80 ? -6.593 3.597 -13.845 1.00 63.75 80 GLY A C 1
ATOM 597 O O . GLY A 1 80 ? -6.933 3.129 -14.931 1.00 63.75 80 GLY A O 1
ATOM 598 N N . ARG A 1 81 ? -6.501 2.857 -12.723 1.00 64.12 81 ARG A N 1
ATOM 599 C CA . ARG A 1 81 ? -6.754 1.404 -12.590 1.00 64.12 81 ARG A CA 1
ATOM 600 C C . ARG A 1 81 ? -6.078 0.550 -13.676 1.00 64.12 81 ARG A C 1
ATOM 602 O O . ARG A 1 81 ? -6.504 -0.564 -13.964 1.00 64.12 81 ARG A O 1
ATOM 609 N N . THR A 1 82 ? -5.025 1.077 -14.290 1.00 76.31 82 THR A N 1
ATOM 610 C CA . THR A 1 82 ? -4.316 0.489 -15.427 1.00 76.31 82 THR A CA 1
ATOM 611 C C . THR A 1 82 ? -2.822 0.746 -15.282 1.00 76.31 82 THR A C 1
ATOM 613 O O . THR A 1 82 ? -2.394 1.630 -14.537 1.00 76.31 82 THR A O 1
ATOM 616 N N . HIS A 1 83 ? -2.012 -0.054 -15.974 1.00 78.69 83 HIS A N 1
ATOM 617 C CA . HIS A 1 83 ? -0.566 0.139 -15.994 1.00 78.69 83 HIS A CA 1
ATOM 618 C C . HIS A 1 83 ? -0.211 1.486 -16.614 1.00 78.69 83 HIS A C 1
ATOM 620 O O . HIS A 1 83 ? -0.693 1.825 -17.696 1.00 78.69 83 HIS A O 1
ATOM 626 N N . LEU A 1 84 ? 0.693 2.216 -15.966 1.00 78.56 84 LEU A N 1
ATOM 627 C CA . LEU A 1 84 ? 1.224 3.463 -16.498 1.00 78.56 84 LEU A CA 1
ATOM 628 C C . LEU A 1 84 ? 2.700 3.294 -16.837 1.00 78.56 84 LEU A C 1
ATOM 630 O O . LEU A 1 84 ? 3.511 3.021 -15.955 1.00 78.56 84 LEU A O 1
ATOM 634 N N . LEU A 1 85 ? 3.053 3.516 -18.101 1.00 77.56 85 LEU A N 1
ATOM 635 C CA . LEU A 1 85 ? 4.438 3.574 -18.555 1.00 77.56 85 LEU A CA 1
ATOM 636 C C . LEU A 1 85 ? 4.803 5.026 -18.878 1.00 77.56 85 LEU A C 1
ATOM 638 O O . LEU A 1 85 ? 4.202 5.635 -19.761 1.00 77.56 85 LEU A O 1
ATOM 642 N N . VAL A 1 86 ? 5.798 5.577 -18.181 1.00 73.81 86 VAL A N 1
ATOM 643 C CA . VAL A 1 86 ? 6.294 6.943 -18.402 1.00 73.81 86 VAL A CA 1
ATOM 644 C C . VAL A 1 86 ? 7.797 6.918 -18.642 1.00 73.81 86 VAL A C 1
ATOM 646 O O . VAL A 1 86 ? 8.559 6.422 -17.815 1.00 73.81 86 VAL A O 1
ATOM 649 N N . GLY A 1 87 ? 8.246 7.513 -19.744 1.00 66.06 87 GLY A N 1
ATOM 650 C CA . GLY A 1 87 ? 9.655 7.852 -19.932 1.00 66.06 87 GLY A CA 1
ATOM 651 C C . GLY A 1 87 ? 9.935 9.234 -19.348 1.00 66.06 87 GLY A C 1
ATOM 652 O O . GLY A 1 87 ? 9.365 10.217 -19.818 1.00 66.06 87 GLY A O 1
ATOM 653 N N . LYS A 1 88 ? 10.811 9.340 -18.343 1.00 60.91 88 LYS A N 1
ATOM 654 C CA . LYS A 1 88 ? 11.329 10.638 -17.887 1.00 60.91 88 LYS A CA 1
ATOM 655 C C . LYS A 1 88 ? 12.768 10.820 -18.365 1.00 60.91 88 LYS A C 1
ATOM 657 O O . LYS A 1 88 ? 13.636 10.018 -18.005 1.00 60.91 88 LYS A O 1
ATOM 662 N N . PRO A 1 89 ? 13.073 11.887 -19.118 1.00 56.50 89 PRO A N 1
ATOM 663 C CA . PRO A 1 89 ? 14.456 12.261 -19.353 1.00 56.50 89 PRO A CA 1
ATOM 664 C C . PRO A 1 89 ? 15.087 12.696 -18.024 1.00 56.50 89 PRO A C 1
ATOM 666 O O . PRO A 1 89 ? 14.585 13.583 -17.335 1.00 56.50 89 PRO A O 1
ATOM 669 N N . ARG A 1 90 ? 16.202 12.073 -17.649 1.00 57.59 90 ARG A N 1
ATOM 670 C CA . ARG A 1 90 ? 17.076 12.548 -16.579 1.00 57.59 90 ARG A CA 1
ATOM 671 C C . ARG A 1 90 ? 17.866 13.723 -17.133 1.00 57.59 90 ARG A C 1
ATOM 673 O O . ARG A 1 90 ? 18.613 13.553 -18.095 1.00 57.59 90 ARG A O 1
ATOM 680 N N . VAL A 1 91 ? 17.696 14.897 -16.538 1.00 55.19 91 VAL A N 1
ATOM 681 C CA . VAL A 1 91 ? 18.357 16.129 -16.976 1.00 55.19 91 VAL A CA 1
ATOM 682 C C . VAL A 1 91 ? 19.430 16.555 -15.975 1.00 55.19 91 VAL A C 1
ATOM 684 O O . VAL A 1 91 ? 19.208 16.490 -14.769 1.00 55.19 91 VAL A O 1
ATOM 687 N N . ALA A 1 92 ? 20.597 16.974 -16.465 1.00 51.66 92 ALA A N 1
ATOM 688 C CA . ALA A 1 92 ? 21.566 17.726 -15.668 1.00 51.66 92 ALA A CA 1
ATOM 689 C C . ALA A 1 92 ? 21.255 19.206 -15.824 1.00 51.66 92 ALA A C 1
ATOM 691 O O . ALA A 1 92 ? 21.100 19.686 -16.951 1.00 51.66 92 ALA A O 1
ATOM 692 N N . SER A 1 93 ? 21.228 19.913 -14.698 1.00 50.69 93 SER A N 1
ATOM 693 C CA . SER A 1 93 ? 21.416 21.356 -14.699 1.00 50.69 93 SER A CA 1
ATOM 694 C C . SER A 1 93 ? 22.915 21.632 -14.739 1.00 50.69 93 SER A C 1
ATOM 696 O O . SER A 1 93 ? 23.653 21.180 -13.866 1.00 50.69 93 SER A O 1
ATOM 698 N N . LEU A 1 94 ? 23.364 22.331 -15.775 1.00 53.84 94 LEU A N 1
ATOM 699 C CA . LEU A 1 94 ? 24.656 23.004 -15.786 1.00 53.84 94 LEU A CA 1
ATOM 700 C C . LEU A 1 94 ? 24.354 24.486 -15.616 1.00 53.84 94 LEU A C 1
ATOM 702 O O . LEU A 1 94 ? 23.624 25.049 -16.439 1.00 53.84 94 LEU A O 1
ATOM 706 N N . GLU A 1 95 ? 24.894 25.088 -14.556 1.00 54.72 95 GLU A N 1
ATOM 707 C CA . GLU A 1 95 ? 24.815 26.534 -14.347 1.00 54.72 95 GLU A CA 1
ATOM 708 C C . GLU A 1 95 ? 25.201 27.251 -15.657 1.00 54.72 95 GLU A C 1
ATOM 710 O O . GLU A 1 95 ? 26.169 26.887 -16.332 1.00 54.72 95 GLU A O 1
ATOM 715 N N . ASP A 1 96 ? 24.340 28.177 -16.079 1.00 52.72 96 ASP A N 1
ATOM 716 C CA . ASP A 1 96 ? 24.423 28.981 -17.307 1.00 52.72 96 ASP A CA 1
ATOM 717 C C . ASP A 1 96 ? 24.327 28.268 -18.675 1.00 52.72 96 ASP A C 1
ATOM 719 O O . ASP A 1 96 ? 24.492 28.917 -19.711 1.00 52.72 96 ASP A O 1
ATOM 723 N N . ARG A 1 97 ? 24.007 26.964 -18.750 1.00 52.81 97 ARG A N 1
ATOM 724 C CA . ARG A 1 97 ? 23.872 26.246 -20.049 1.00 52.81 97 ARG A CA 1
ATOM 725 C C . ARG A 1 97 ? 22.542 25.529 -20.292 1.00 52.81 97 ARG A C 1
ATOM 727 O O . ARG A 1 97 ? 22.361 24.931 -21.355 1.00 52.81 97 ARG A O 1
ATOM 734 N N . GLY A 1 98 ? 21.603 25.626 -19.355 1.00 57.00 98 GLY A N 1
ATOM 735 C CA . GLY A 1 98 ? 20.281 25.009 -19.461 1.00 57.00 98 GLY A CA 1
ATOM 736 C C . GLY A 1 98 ? 20.272 23.508 -19.147 1.00 57.00 98 GLY A C 1
ATOM 737 O O . GLY A 1 98 ? 21.275 22.919 -18.745 1.00 57.00 98 GLY A O 1
ATOM 738 N N . LEU A 1 99 ? 19.100 22.888 -19.302 1.00 54.31 99 LEU A N 1
ATOM 739 C CA . LEU A 1 99 ? 18.882 21.471 -19.005 1.00 54.31 99 LEU A CA 1
ATOM 740 C C . LEU A 1 99 ? 19.360 20.597 -20.171 1.00 54.31 99 LEU A C 1
ATOM 742 O O . LEU A 1 99 ? 18.857 20.723 -21.288 1.00 54.31 99 LEU A O 1
ATOM 746 N N . ARG A 1 100 ? 20.291 19.668 -19.916 1.00 51.56 100 ARG A N 1
ATOM 747 C CA . ARG A 1 100 ? 20.679 18.634 -20.893 1.00 51.56 100 ARG A CA 1
ATOM 748 C C . ARG A 1 100 ? 20.168 17.255 -20.477 1.00 51.56 100 ARG A C 1
ATOM 750 O O . ARG A 1 100 ? 20.457 16.844 -19.353 1.00 51.56 100 ARG A O 1
ATOM 757 N N . PRO A 1 101 ? 19.484 16.503 -21.362 1.00 51.38 101 PRO A N 1
ATOM 758 C CA . PRO A 1 101 ? 19.202 15.090 -21.130 1.00 51.38 101 PRO A CA 1
ATOM 759 C C . PRO A 1 101 ? 20.512 14.299 -21.037 1.00 51.38 101 PRO A C 1
ATOM 761 O O . PRO A 1 101 ? 21.369 14.419 -21.909 1.00 51.38 101 PRO A O 1
ATOM 764 N N . ILE A 1 102 ? 20.666 13.498 -19.986 1.00 53.56 102 ILE A N 1
ATOM 765 C CA . ILE A 1 102 ? 21.844 12.649 -19.742 1.00 53.56 102 ILE A CA 1
ATOM 766 C C . ILE A 1 102 ? 21.491 11.158 -19.830 1.00 53.56 102 ILE A C 1
ATOM 768 O O . ILE A 1 102 ? 22.355 10.341 -20.119 1.00 53.56 102 ILE A O 1
ATOM 772 N N . ALA A 1 103 ? 20.232 10.799 -19.560 1.00 57.09 103 ALA A N 1
ATOM 773 C CA . ALA A 1 103 ? 19.699 9.439 -19.670 1.00 57.09 103 ALA A CA 1
ATOM 774 C C . ALA A 1 103 ? 18.165 9.486 -19.774 1.00 57.09 103 ALA A C 1
ATOM 776 O O . ALA A 1 103 ? 17.559 10.494 -19.416 1.00 57.09 103 ALA A O 1
ATOM 777 N N . ALA A 1 104 ? 17.521 8.405 -20.208 1.00 58.75 104 ALA A N 1
ATOM 778 C CA . ALA A 1 104 ? 16.080 8.216 -20.040 1.00 58.75 104 ALA A CA 1
ATOM 779 C C . ALA A 1 104 ? 15.855 7.188 -18.929 1.00 58.75 104 ALA A C 1
ATOM 781 O O . ALA A 1 104 ? 16.417 6.098 -18.978 1.00 58.75 104 ALA A O 1
ATOM 782 N N . ARG A 1 105 ? 15.058 7.536 -17.916 1.00 65.44 105 ARG A N 1
ATOM 783 C CA . ARG A 1 105 ? 14.599 6.581 -16.907 1.00 65.44 105 ARG A CA 1
ATOM 784 C C . ARG A 1 105 ? 13.148 6.252 -17.208 1.00 65.44 105 ARG A C 1
ATOM 786 O O . ARG A 1 105 ? 12.306 7.149 -17.245 1.00 65.44 105 ARG A O 1
ATOM 793 N N . ASN A 1 106 ? 12.877 4.977 -17.447 1.00 73.62 106 ASN A N 1
ATOM 794 C CA . ASN A 1 106 ? 11.526 4.498 -17.672 1.00 73.62 106 ASN A CA 1
ATOM 795 C C . ASN A 1 106 ? 10.917 4.090 -16.331 1.00 73.62 106 ASN A C 1
ATOM 797 O O . ASN A 1 106 ? 11.595 3.525 -15.469 1.00 73.62 106 ASN A O 1
ATOM 801 N N . TYR A 1 107 ? 9.644 4.416 -16.173 1.00 80.44 107 TYR A N 1
ATOM 802 C CA . TYR A 1 107 ? 8.846 4.176 -14.984 1.00 80.44 107 TYR A CA 1
ATOM 803 C C . TYR A 1 107 ? 7.635 3.352 -15.377 1.00 80.44 107 TYR A C 1
ATOM 805 O O . TYR A 1 107 ? 6.905 3.738 -16.288 1.00 80.44 107 TYR A O 1
ATOM 813 N N . LEU A 1 108 ? 7.421 2.248 -14.675 1.00 87.31 108 LEU A N 1
ATOM 814 C CA . LEU A 1 108 ? 6.216 1.443 -14.763 1.00 87.31 108 LEU A CA 1
ATOM 815 C C . LEU A 1 108 ? 5.504 1.489 -13.414 1.00 87.31 108 LEU A C 1
ATOM 817 O O . LEU A 1 108 ? 6.060 1.054 -12.408 1.00 87.31 108 LEU A O 1
ATOM 821 N N . GLY A 1 109 ? 4.282 2.010 -13.410 1.00 88.75 109 GLY A N 1
ATOM 822 C CA . GLY A 1 109 ? 3.361 1.925 -12.286 1.00 88.75 109 GLY A CA 1
ATOM 823 C C . GLY A 1 109 ? 2.378 0.778 -12.486 1.00 88.75 109 GLY A C 1
ATOM 824 O O . GLY A 1 109 ? 1.709 0.710 -13.519 1.00 88.75 109 GLY A O 1
ATOM 825 N N . LEU A 1 110 ? 2.282 -0.100 -11.491 1.00 90.25 110 LEU A N 1
ATOM 826 C CA . LEU A 1 110 ? 1.348 -1.219 -11.440 1.00 90.25 110 LEU A CA 1
ATOM 827 C C . LEU A 1 110 ? 0.369 -0.985 -10.282 1.00 90.25 110 LEU A C 1
ATOM 829 O O . LEU A 1 110 ? 0.802 -0.966 -9.124 1.00 90.25 110 LEU A O 1
ATOM 833 N N . PRO A 1 111 ? -0.930 -0.784 -10.551 1.00 85.94 111 PRO A N 1
ATOM 834 C CA . PRO A 1 111 ? -1.903 -0.613 -9.490 1.00 85.94 111 PRO A CA 1
ATOM 835 C C . PRO A 1 111 ? -2.108 -1.946 -8.763 1.00 85.94 111 PRO A C 1
ATOM 837 O O . PRO A 1 111 ? -2.313 -2.987 -9.385 1.00 85.94 111 PRO A O 1
ATOM 840 N N . VAL A 1 112 ? -2.077 -1.907 -7.434 1.00 87.81 112 VAL A N 1
ATOM 841 C CA . VAL A 1 112 ? -2.393 -3.048 -6.572 1.00 87.81 112 VAL A CA 1
ATOM 842 C C . VAL A 1 112 ? -3.783 -2.800 -6.017 1.00 87.81 112 VAL A C 1
ATOM 844 O O . VAL A 1 112 ? -3.968 -2.016 -5.085 1.00 87.81 112 VAL A O 1
ATOM 847 N N . ILE A 1 113 ? -4.775 -3.420 -6.648 1.00 76.19 113 ILE A N 1
ATOM 848 C CA . ILE A 1 113 ? -6.193 -3.215 -6.350 1.00 76.19 113 ILE A CA 1
ATOM 849 C C . ILE A 1 113 ? -6.789 -4.541 -5.907 1.00 76.19 113 ILE A C 1
ATOM 851 O O . ILE A 1 113 ? -6.551 -5.580 -6.519 1.00 76.19 113 ILE A O 1
ATOM 855 N N . CYS A 1 114 ? -7.576 -4.492 -4.842 1.00 75.31 114 CYS A N 1
ATOM 856 C CA . CYS A 1 114 ? -8.319 -5.632 -4.342 1.00 75.31 114 CYS A CA 1
ATOM 857 C C . CYS A 1 114 ? -9.792 -5.235 -4.219 1.00 75.31 114 CYS A C 1
ATOM 859 O O . CYS A 1 114 ? -10.113 -4.283 -3.505 1.00 75.31 114 CYS A O 1
ATOM 861 N N . GLN A 1 115 ? -10.669 -5.924 -4.959 1.00 72.44 115 GLN A N 1
ATOM 862 C CA . GLN A 1 115 ? -12.038 -5.466 -5.238 1.00 72.44 115 GLN A CA 1
ATOM 863 C C . GLN A 1 115 ? -12.031 -4.024 -5.773 1.00 72.44 115 GLN A C 1
ATOM 865 O O . GLN A 1 115 ? -11.471 -3.775 -6.837 1.00 72.44 115 GLN A O 1
ATOM 870 N N . ASP A 1 116 ? -12.600 -3.079 -5.025 1.00 65.12 116 ASP A N 1
ATOM 871 C CA . ASP A 1 116 ? -12.632 -1.656 -5.362 1.00 65.12 116 ASP A CA 1
ATOM 872 C C . ASP A 1 116 ? -11.659 -0.811 -4.529 1.00 65.12 116 ASP A C 1
ATOM 874 O O . ASP A 1 116 ? -11.608 0.411 -4.686 1.00 65.12 116 ASP A O 1
ATOM 878 N N . ARG A 1 117 ? -10.845 -1.446 -3.674 1.00 63.19 117 ARG A N 1
ATOM 879 C CA . ARG A 1 117 ? -9.879 -0.762 -2.813 1.00 63.19 117 ARG A CA 1
ATOM 880 C C . ARG A 1 117 ? -8.499 -0.719 -3.457 1.00 63.19 117 ARG A C 1
ATOM 882 O O . ARG A 1 117 ? -7.920 -1.751 -3.800 1.00 63.19 117 ARG A O 1
ATOM 889 N N . VAL A 1 118 ? -7.927 0.478 -3.532 1.00 75.00 118 VAL A N 1
ATOM 890 C CA . VAL A 1 118 ? -6.506 0.669 -3.843 1.00 75.00 118 VAL A CA 1
ATOM 891 C C . VAL A 1 118 ? -5.691 0.272 -2.614 1.00 75.00 118 VAL A C 1
ATOM 893 O O . VAL A 1 118 ? -5.808 0.889 -1.559 1.00 75.00 118 VAL A O 1
ATOM 896 N N . LEU A 1 119 ? -4.869 -0.766 -2.744 1.00 79.25 119 LEU A N 1
ATOM 897 C CA . LEU A 1 119 ? -3.923 -1.185 -1.705 1.00 79.25 119 LEU A CA 1
ATOM 898 C C . LEU A 1 119 ? -2.573 -0.482 -1.839 1.00 79.25 119 LEU A C 1
ATOM 900 O O . LEU A 1 119 ? -1.831 -0.385 -0.867 1.00 79.25 119 LEU A O 1
ATOM 904 N N . GLY A 1 120 ? -2.258 -0.001 -3.039 1.00 86.69 120 GLY A N 1
ATOM 905 C CA . GLY A 1 120 ? -1.062 0.770 -3.332 1.00 86.69 120 GLY A CA 1
ATOM 906 C C . GLY A 1 120 ? -0.681 0.688 -4.803 1.00 86.69 120 GLY A C 1
ATOM 907 O O . GLY A 1 120 ? -1.458 0.241 -5.649 1.00 86.69 120 GLY A O 1
ATOM 908 N N . VAL A 1 121 ? 0.538 1.115 -5.100 1.00 89.50 121 VAL A N 1
ATOM 909 C CA . VAL A 1 121 ? 1.138 1.086 -6.432 1.00 89.50 121 VAL A CA 1
ATOM 910 C C . VAL A 1 121 ? 2.533 0.499 -6.322 1.00 89.50 121 VAL A C 1
ATOM 912 O O . VAL A 1 121 ? 3.354 0.984 -5.545 1.00 89.50 121 VAL A O 1
ATOM 915 N N . ILE A 1 122 ? 2.820 -0.533 -7.112 1.00 92.94 122 ILE A N 1
ATOM 916 C CA . ILE A 1 122 ? 4.196 -0.980 -7.318 1.00 92.94 122 ILE A CA 1
ATOM 917 C C . ILE A 1 122 ? 4.785 -0.103 -8.416 1.00 92.94 122 ILE A C 1
ATOM 919 O O . ILE A 1 122 ? 4.322 -0.119 -9.555 1.00 92.94 122 ILE A O 1
ATOM 923 N N . GLU A 1 123 ? 5.809 0.664 -8.075 1.00 90.69 123 GLU A N 1
ATOM 924 C CA . GLU A 1 123 ? 6.616 1.383 -9.045 1.00 90.69 123 GLU A CA 1
ATOM 925 C C . GLU A 1 123 ? 7.903 0.619 -9.314 1.00 90.69 123 GLU A C 1
ATOM 927 O O . GLU A 1 123 ? 8.640 0.233 -8.404 1.00 90.69 123 GLU A O 1
ATOM 932 N N . VAL A 1 124 ? 8.198 0.472 -10.597 1.00 88.56 124 VAL A N 1
ATOM 933 C CA . VAL A 1 124 ? 9.412 -0.144 -11.098 1.00 88.56 124 VAL A CA 1
ATOM 934 C C . VAL A 1 124 ? 10.119 0.867 -11.993 1.00 88.56 124 VAL A C 1
ATOM 936 O O . VAL A 1 124 ? 9.544 1.347 -12.970 1.00 88.56 124 VAL A O 1
ATOM 939 N N . ALA A 1 125 ? 11.357 1.228 -11.650 1.00 82.19 125 ALA A N 1
ATOM 940 C CA . ALA A 1 125 ? 12.054 2.340 -12.294 1.00 82.19 125 ALA A CA 1
ATOM 941 C C . ALA A 1 125 ? 13.486 1.978 -12.701 1.00 82.19 125 ALA A C 1
ATOM 943 O O . ALA A 1 125 ? 14.288 1.530 -11.880 1.00 82.19 125 ALA A O 1
ATOM 944 N N . GLY A 1 126 ? 13.854 2.274 -13.949 1.00 77.44 126 GLY A N 1
ATOM 945 C CA . GLY A 1 126 ? 15.195 2.002 -14.473 1.00 77.44 126 GLY A CA 1
ATOM 946 C C . GLY A 1 126 ? 15.250 1.920 -15.996 1.00 77.44 126 GLY A C 1
ATOM 947 O O . GLY A 1 126 ? 14.400 2.480 -16.693 1.00 77.44 126 GLY A O 1
ATOM 948 N N . GLU A 1 127 ? 16.254 1.210 -16.504 1.00 75.44 127 GLU A N 1
ATOM 949 C CA . GLU A 1 127 ? 16.341 0.801 -17.908 1.00 75.44 127 GLU A CA 1
ATOM 950 C C . GLU A 1 127 ? 15.396 -0.382 -18.148 1.00 75.44 127 GLU A C 1
ATOM 952 O O . GLU A 1 127 ? 15.805 -1.534 -18.257 1.00 75.44 127 GLU A O 1
ATOM 957 N N . LEU A 1 128 ? 14.092 -0.095 -18.159 1.00 73.75 128 LEU A N 1
ATOM 958 C CA . LEU A 1 128 ? 13.075 -1.118 -18.390 1.00 73.75 128 LEU A CA 1
ATOM 959 C C . LEU A 1 128 ? 13.266 -1.761 -19.766 1.00 73.75 128 LEU A C 1
ATOM 961 O O . LEU A 1 128 ? 13.590 -1.088 -20.748 1.00 73.75 128 LEU A O 1
ATOM 965 N N . ARG A 1 129 ? 13.007 -3.067 -19.837 1.00 73.31 129 ARG A N 1
ATOM 966 C CA . ARG A 1 129 ? 13.102 -3.828 -21.087 1.00 73.31 129 ARG A CA 1
ATOM 967 C C . ARG A 1 129 ? 12.098 -3.303 -22.132 1.00 73.31 129 ARG A C 1
ATOM 969 O O . ARG A 1 129 ? 11.018 -2.843 -21.763 1.00 73.31 129 ARG A O 1
ATOM 976 N N . PRO A 1 130 ? 12.379 -3.431 -23.440 1.00 74.69 130 PRO A N 1
ATOM 977 C CA . PRO A 1 130 ? 11.455 -2.984 -24.488 1.00 74.69 130 PRO A CA 1
ATOM 978 C C . PRO A 1 130 ? 10.082 -3.677 -24.454 1.00 74.69 130 PRO A C 1
ATOM 980 O O . PRO A 1 130 ? 9.090 -3.108 -24.898 1.00 74.69 130 PRO A O 1
ATOM 983 N N . ASP A 1 131 ? 10.011 -4.896 -23.909 1.00 81.19 131 ASP A N 1
ATOM 984 C CA . ASP A 1 131 ? 8.793 -5.706 -23.801 1.00 81.19 131 ASP A CA 1
ATOM 985 C C . ASP A 1 131 ? 7.963 -5.414 -22.535 1.00 81.19 131 ASP A C 1
ATOM 987 O O . ASP A 1 131 ? 7.003 -6.134 -22.254 1.00 81.19 131 ASP A O 1
ATOM 991 N N . VAL A 1 132 ? 8.314 -4.385 -21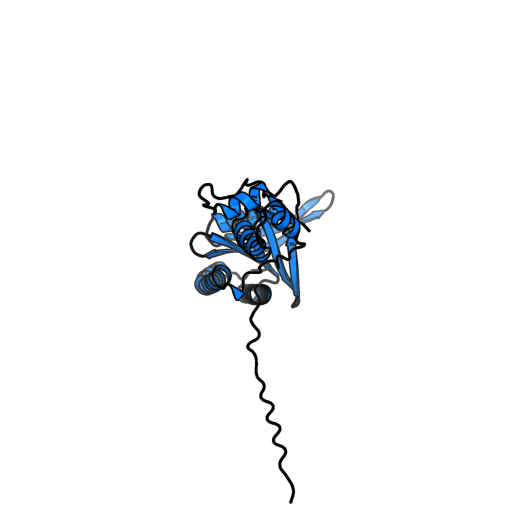.751 1.00 82.88 132 VAL A N 1
ATOM 992 C CA . VAL A 1 132 ? 7.797 -4.213 -20.383 1.00 82.88 132 VAL A CA 1
ATOM 993 C C . VAL A 1 132 ? 6.271 -4.101 -20.310 1.00 82.88 132 VAL A C 1
ATOM 995 O O . VAL A 1 132 ? 5.670 -4.633 -19.383 1.00 82.88 132 VAL A O 1
ATOM 998 N N . ALA A 1 133 ? 5.620 -3.489 -21.303 1.00 80.44 133 ALA A N 1
ATOM 999 C CA . ALA A 1 133 ? 4.160 -3.386 -21.341 1.00 80.44 133 ALA A CA 1
ATOM 1000 C C . ALA A 1 133 ? 3.485 -4.762 -21.506 1.00 80.44 133 ALA A C 1
ATOM 1002 O O . ALA A 1 133 ? 2.530 -5.077 -20.795 1.00 80.44 133 ALA A O 1
ATOM 1003 N N . ALA A 1 134 ? 4.015 -5.611 -22.394 1.00 83.19 134 ALA A N 1
ATOM 1004 C CA . ALA A 1 134 ? 3.527 -6.978 -22.578 1.00 83.19 134 ALA A CA 1
ATOM 1005 C C . ALA A 1 134 ? 3.843 -7.851 -21.354 1.00 83.19 134 ALA A C 1
ATOM 1007 O O . ALA A 1 134 ? 3.004 -8.634 -20.910 1.00 83.19 134 ALA A O 1
ATOM 1008 N N . ALA A 1 135 ? 5.028 -7.675 -20.763 1.00 84.25 135 ALA A N 1
ATOM 1009 C CA . ALA A 1 135 ? 5.406 -8.353 -19.530 1.00 84.25 135 ALA A CA 1
ATOM 1010 C C . ALA A 1 135 ? 4.495 -7.964 -18.353 1.00 84.25 135 ALA A C 1
ATOM 1012 O O . ALA A 1 135 ? 4.163 -8.835 -17.552 1.00 84.25 135 ALA A O 1
ATOM 1013 N N . ALA A 1 136 ? 4.078 -6.695 -18.262 1.00 85.44 136 ALA A N 1
ATOM 1014 C CA . ALA A 1 136 ? 3.162 -6.204 -17.234 1.00 85.44 136 ALA A CA 1
ATOM 1015 C C . ALA A 1 136 ? 1.764 -6.809 -17.399 1.00 85.44 136 ALA A C 1
ATOM 1017 O O . ALA A 1 136 ? 1.198 -7.303 -16.430 1.00 85.44 136 ALA A O 1
ATOM 1018 N N . ALA A 1 137 ? 1.240 -6.862 -18.628 1.00 84.62 137 ALA A N 1
ATOM 1019 C CA . ALA A 1 137 ? -0.029 -7.535 -18.909 1.00 84.62 137 ALA A CA 1
ATOM 1020 C C . ALA A 1 137 ? 0.013 -9.028 -18.533 1.00 84.62 137 ALA A C 1
ATOM 1022 O O . ALA A 1 137 ? -0.901 -9.530 -17.889 1.00 84.62 137 ALA A O 1
ATOM 1023 N N . ALA A 1 138 ? 1.105 -9.725 -18.863 1.00 87.19 138 ALA A N 1
ATOM 1024 C CA . ALA A 1 138 ? 1.288 -11.135 -18.511 1.00 87.19 138 ALA A CA 1
ATOM 1025 C C . ALA A 1 138 ? 1.492 -11.379 -17.003 1.00 87.19 138 ALA A C 1
ATOM 1027 O O . ALA A 1 138 ? 1.353 -12.507 -16.545 1.00 87.19 138 ALA A O 1
ATOM 1028 N N . ALA A 1 139 ? 1.859 -10.348 -16.241 1.00 86.88 139 ALA A N 1
ATOM 1029 C CA . ALA A 1 139 ? 2.093 -10.416 -14.801 1.00 86.88 139 ALA A CA 1
ATOM 1030 C C . ALA A 1 139 ? 0.834 -10.110 -13.968 1.00 86.88 139 ALA A C 1
ATOM 1032 O O . ALA A 1 139 ? 0.887 -10.182 -12.740 1.00 86.88 139 ALA A O 1
ATOM 1033 N N . GLN A 1 140 ? -0.290 -9.765 -14.609 1.00 84.88 140 GLN A N 1
ATOM 1034 C CA . GLN A 1 140 ? -1.493 -9.290 -13.923 1.00 84.88 140 GLN A CA 1
ATOM 1035 C C . GLN A 1 140 ? -2.025 -10.292 -12.889 1.00 84.88 140 GLN A C 1
ATOM 1037 O O . GLN A 1 140 ? -2.410 -9.885 -11.796 1.00 84.88 140 GLN A O 1
ATOM 1042 N N . ASP A 1 141 ? -2.005 -11.591 -13.191 1.00 87.19 141 ASP A N 1
ATOM 1043 C CA . ASP A 1 141 ? -2.494 -12.626 -12.272 1.00 87.19 141 ASP A CA 1
ATOM 1044 C C . ASP A 1 141 ? -1.645 -12.727 -10.998 1.00 87.19 141 ASP A C 1
ATOM 1046 O O . ASP A 1 141 ? -2.179 -12.917 -9.903 1.00 87.19 141 ASP A O 1
ATOM 1050 N N . ASP A 1 142 ? -0.327 -12.554 -11.114 1.00 90.25 142 ASP A N 1
ATOM 1051 C CA . ASP A 1 142 ? 0.578 -12.551 -9.964 1.00 90.25 142 ASP A CA 1
ATOM 1052 C C . ASP A 1 142 ? 0.382 -11.293 -9.106 1.00 90.25 142 ASP A C 1
ATOM 1054 O O . ASP A 1 142 ? 0.325 -11.390 -7.878 1.00 90.25 142 ASP A O 1
ATOM 1058 N N . ILE A 1 143 ? 0.188 -10.129 -9.740 1.00 87.75 143 ILE A N 1
ATOM 1059 C CA . ILE A 1 143 ? -0.141 -8.872 -9.048 1.00 87.75 143 ILE A CA 1
ATOM 1060 C C . ILE A 1 143 ? -1.492 -8.975 -8.332 1.00 87.75 143 ILE A C 1
ATOM 1062 O O . ILE A 1 143 ? -1.611 -8.564 -7.178 1.00 87.75 143 ILE A O 1
ATOM 1066 N N . ASN A 1 144 ? -2.496 -9.580 -8.969 1.00 83.62 144 ASN A N 1
ATOM 1067 C CA . ASN A 1 144 ? -3.800 -9.822 -8.355 1.00 83.62 144 ASN A CA 1
ATOM 1068 C C . ASN A 1 144 ? -3.679 -10.775 -7.160 1.00 83.62 144 ASN A C 1
ATOM 1070 O O . ASN A 1 144 ? -4.297 -10.541 -6.124 1.00 83.62 144 ASN A O 1
ATOM 1074 N N . ARG A 1 145 ? -2.851 -11.824 -7.256 1.00 86.50 145 ARG A N 1
ATOM 1075 C CA . ARG A 1 145 ? -2.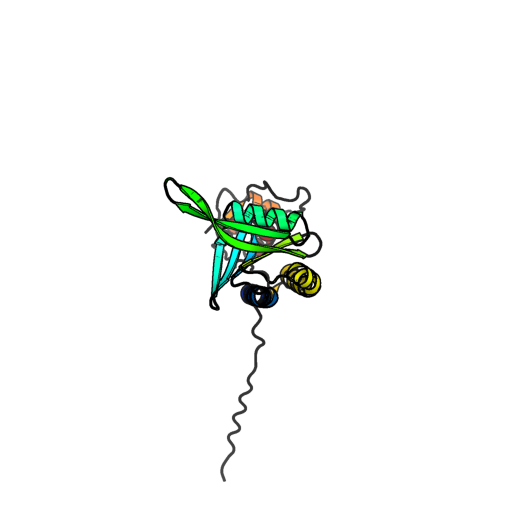593 -12.735 -6.132 1.00 86.50 145 ARG A CA 1
ATOM 1076 C C . ARG A 1 145 ? -1.933 -12.006 -4.965 1.00 86.50 145 ARG A C 1
ATOM 1078 O O . ARG A 1 145 ? -2.362 -12.189 -3.829 1.00 86.50 145 ARG A O 1
ATOM 1085 N N . PHE A 1 146 ? -0.942 -11.157 -5.234 1.00 88.88 146 PHE A N 1
ATOM 1086 C CA . PHE A 1 146 ? -0.348 -10.286 -4.220 1.00 88.88 146 PHE A CA 1
ATOM 1087 C C . PHE A 1 146 ? -1.403 -9.376 -3.570 1.00 88.88 146 PHE A C 1
ATOM 1089 O O . PHE A 1 146 ? -1.504 -9.346 -2.345 1.00 88.88 146 PHE A O 1
ATOM 1096 N N . ALA A 1 147 ? -2.242 -8.711 -4.371 1.00 83.81 147 ALA A N 1
ATOM 1097 C CA . ALA A 1 147 ? -3.301 -7.834 -3.876 1.00 83.81 147 ALA A CA 1
ATOM 1098 C C . ALA A 1 147 ? -4.322 -8.576 -2.996 1.00 83.81 147 ALA A C 1
ATOM 1100 O O . ALA A 1 147 ? -4.708 -8.075 -1.942 1.00 83.81 147 ALA A O 1
ATOM 1101 N N . LEU A 1 148 ? -4.734 -9.783 -3.391 1.00 77.25 148 LEU A N 1
ATOM 1102 C CA . LEU A 1 148 ? -5.653 -10.614 -2.610 1.00 77.25 148 LEU A CA 1
ATOM 1103 C C . LEU A 1 148 ? -5.040 -11.028 -1.270 1.00 77.25 148 LEU A C 1
ATOM 1105 O O . LEU A 1 148 ? -5.708 -10.918 -0.243 1.00 77.25 148 LEU A O 1
ATOM 1109 N N . ARG A 1 149 ? -3.772 -11.461 -1.266 1.00 81.12 149 ARG A N 1
ATOM 1110 C CA . ARG A 1 149 ? -3.064 -11.829 -0.031 1.00 81.12 149 ARG A CA 1
ATOM 1111 C C . ARG A 1 149 ? -2.942 -10.632 0.907 1.00 81.12 149 ARG A C 1
ATOM 1113 O O . ARG A 1 149 ? -3.372 -10.716 2.047 1.00 81.12 149 ARG A O 1
ATOM 1120 N N . LEU A 1 150 ? -2.451 -9.499 0.414 1.00 79.88 150 LEU A N 1
ATOM 1121 C CA . LEU A 1 150 ? -2.292 -8.283 1.216 1.00 79.88 150 LEU A CA 1
ATOM 1122 C C . LEU A 1 150 ? -3.640 -7.724 1.723 1.00 79.88 150 LEU A C 1
ATOM 1124 O O . LEU A 1 150 ? -3.744 -7.195 2.830 1.00 79.88 150 LEU A O 1
ATOM 1128 N N . GLY A 1 151 ? -4.688 -7.822 0.902 1.00 68.31 151 GLY A N 1
ATOM 1129 C CA . GLY A 1 151 ? -6.012 -7.283 1.203 1.00 68.31 151 GLY A CA 1
ATOM 1130 C C . GLY A 1 151 ? -6.815 -8.105 2.211 1.00 68.31 151 GLY A C 1
ATOM 1131 O O . GLY A 1 151 ? -7.540 -7.507 3.007 1.00 68.31 151 GLY A O 1
ATOM 1132 N N . TYR A 1 152 ? -6.687 -9.437 2.189 1.00 63.84 152 TYR A N 1
ATOM 1133 C CA . TYR A 1 152 ? -7.560 -10.339 2.952 1.00 63.84 152 TYR A CA 1
ATOM 1134 C C . TYR A 1 152 ? -6.875 -11.207 3.992 1.00 63.84 152 TYR A C 1
ATOM 1136 O O . TYR A 1 152 ? -7.583 -11.725 4.850 1.00 63.84 152 TYR A O 1
ATOM 1144 N N . ASP A 1 153 ? -5.559 -11.401 3.931 1.00 61.56 153 ASP A N 1
ATOM 1145 C CA . ASP A 1 153 ? -4.866 -12.237 4.904 1.00 61.56 153 ASP A CA 1
ATOM 1146 C C . ASP A 1 153 ? -4.656 -11.451 6.210 1.00 61.56 153 ASP A C 1
ATOM 1148 O O . ASP A 1 153 ? -3.838 -10.525 6.254 1.00 61.56 153 ASP A O 1
ATOM 1152 N N . PRO A 1 154 ? -5.369 -11.790 7.302 1.00 56.00 154 PRO A N 1
ATOM 1153 C CA . PRO A 1 154 ? -5.256 -11.050 8.552 1.00 56.00 154 PRO A CA 1
ATOM 1154 C C . PRO A 1 154 ? -3.881 -11.214 9.205 1.00 56.00 154 PRO A C 1
ATOM 1156 O O . PRO A 1 154 ? -3.512 -10.388 10.035 1.00 56.00 154 PRO A O 1
ATOM 1159 N N . SER A 1 155 ? -3.126 -12.262 8.849 1.00 54.47 155 SER A N 1
ATOM 1160 C CA . SER A 1 155 ? -1.767 -12.489 9.357 1.00 54.47 155 SER A CA 1
ATOM 1161 C C . SER A 1 155 ? -0.726 -11.574 8.709 1.00 54.47 155 SER A C 1
ATOM 1163 O O . SER A 1 155 ? 0.349 -11.375 9.271 1.00 54.47 155 SER A O 1
ATOM 1165 N N . LEU A 1 156 ? -1.078 -10.981 7.564 1.00 53.28 156 LEU A N 1
ATOM 1166 C CA . LEU A 1 156 ? -0.229 -10.089 6.791 1.00 53.28 156 LEU A CA 1
ATOM 1167 C C . LEU A 1 156 ? -0.562 -8.615 6.987 1.00 53.28 156 LEU A C 1
ATOM 1169 O O . LEU A 1 156 ? 0.188 -7.802 6.490 1.00 53.28 156 LEU A O 1
ATOM 1173 N N . GLN A 1 157 ? -1.633 -8.207 7.668 1.00 57.22 157 GLN A N 1
ATOM 1174 C CA . GLN A 1 157 ? -1.813 -6.775 7.932 1.00 57.22 157 GLN A CA 1
ATOM 1175 C C . GLN A 1 157 ? -1.045 -6.389 9.199 1.00 57.22 157 GLN A C 1
ATOM 1177 O O . GLN A 1 157 ? -1.305 -6.979 10.252 1.00 57.22 157 GLN A O 1
ATOM 1182 N N . PRO A 1 158 ? -0.132 -5.397 9.150 1.00 47.94 158 PRO A N 1
ATOM 1183 C CA . PRO A 1 158 ? 0.449 -4.814 10.326 1.00 47.94 158 PRO A CA 1
ATOM 1184 C C . PRO A 1 158 ? -0.707 -4.098 10.993 1.00 47.94 158 PRO A C 1
ATOM 1186 O O . PRO A 1 158 ? -1.049 -2.957 10.690 1.00 47.94 158 PRO A O 1
ATOM 1189 N N . LEU A 1 159 ? -1.322 -4.793 11.938 1.00 45.06 159 LEU A N 1
ATOM 1190 C CA . LEU A 1 159 ? -1.737 -4.128 13.143 1.00 45.06 159 LEU A CA 1
ATOM 1191 C C . LEU A 1 159 ? -0.455 -3.460 13.634 1.00 45.06 159 LEU A C 1
ATOM 1193 O O . LEU A 1 159 ? 0.397 -4.130 14.216 1.00 45.06 159 LEU A O 1
ATOM 1197 N N . GLN A 1 160 ? -0.267 -2.169 13.327 1.00 51.50 160 GLN A N 1
ATOM 1198 C CA . GLN A 1 160 ? 0.608 -1.339 14.143 1.00 51.50 160 GLN A CA 1
ATOM 1199 C C . GLN A 1 160 ? 0.192 -1.702 15.560 1.00 51.50 160 GLN A C 1
ATOM 1201 O O . GLN A 1 160 ? -1.006 -1.632 15.850 1.00 51.50 160 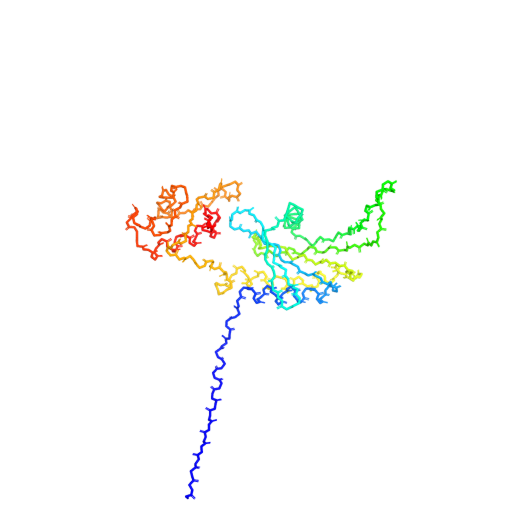GLN A O 1
ATOM 1206 N N . ALA A 1 161 ? 1.105 -2.316 16.318 1.00 56.41 161 ALA A N 1
ATOM 1207 C CA . ALA A 1 161 ? 0.747 -2.991 17.551 1.00 56.41 161 ALA A CA 1
ATOM 1208 C C . ALA A 1 161 ? 0.254 -1.911 18.507 1.00 56.41 161 ALA A C 1
ATOM 1210 O O . ALA A 1 161 ? 1.042 -1.262 19.184 1.00 56.41 161 ALA A O 1
ATOM 1211 N N . LEU A 1 162 ? -1.052 -1.657 18.456 1.00 67.94 162 LEU A N 1
ATOM 1212 C CA . LEU A 1 162 ? -1.730 -0.720 19.313 1.00 67.94 162 LEU A CA 1
ATOM 1213 C C . LEU A 1 162 ? -1.565 -1.319 20.694 1.00 67.94 162 LEU A C 1
ATOM 1215 O O . LEU A 1 162 ? -2.043 -2.423 20.974 1.00 67.94 162 LEU A O 1
ATOM 1219 N N . ALA A 1 163 ? -0.782 -0.610 21.481 1.00 81.12 163 ALA A N 1
ATOM 1220 C CA . ALA A 1 163 ? -0.561 -0.869 22.878 1.00 81.12 163 ALA A CA 1
ATOM 1221 C C . ALA A 1 163 ? -1.345 0.184 23.675 1.00 81.12 163 ALA A C 1
ATOM 1223 O O . ALA A 1 163 ? -1.669 1.242 23.125 1.00 81.12 163 ALA A O 1
ATOM 1224 N N . PRO A 1 164 ? -1.689 -0.082 24.940 1.00 84.62 164 PRO A N 1
ATOM 1225 C CA . PRO A 1 164 ? -2.426 0.860 25.786 1.00 84.62 164 PRO A CA 1
ATOM 1226 C C . PRO A 1 164 ? -1.872 2.297 25.769 1.00 84.62 164 PRO A C 1
ATOM 1228 O O . PRO A 1 164 ? -2.630 3.262 25.705 1.00 84.62 164 PRO A O 1
ATOM 1231 N N . GLU A 1 165 ? -0.550 2.432 25.726 1.00 87.31 165 GLU A N 1
ATOM 1232 C CA . GLU A 1 165 ? 0.199 3.688 25.711 1.00 87.31 165 GLU A CA 1
ATOM 1233 C C . GLU A 1 165 ? 0.256 4.387 24.341 1.00 87.31 165 GLU A C 1
ATOM 1235 O O . GLU A 1 165 ? 0.769 5.502 24.235 1.00 87.31 165 GLU A O 1
ATOM 1240 N N . SER A 1 166 ? -0.245 3.751 23.275 1.00 83.31 166 SER A N 1
ATOM 1241 C CA . SER A 1 166 ? -0.250 4.337 21.930 1.00 83.31 166 SER A CA 1
ATOM 1242 C C . SER A 1 166 ? -1.117 5.594 21.912 1.00 83.31 166 SER A C 1
ATOM 1244 O O . SER A 1 166 ? -2.305 5.528 22.235 1.00 83.31 166 SER A O 1
ATOM 1246 N N . ARG A 1 167 ? -0.544 6.737 21.513 1.00 87.12 167 ARG A N 1
ATOM 1247 C CA . ARG A 1 167 ? -1.313 7.970 21.313 1.00 87.12 167 ARG A CA 1
ATOM 1248 C C . ARG A 1 167 ? -2.054 7.919 19.994 1.00 87.12 167 ARG A C 1
ATOM 1250 O O . ARG A 1 167 ? -1.505 7.526 18.968 1.00 87.12 167 ARG A O 1
ATOM 1257 N N . VAL A 1 168 ? -3.301 8.353 20.029 1.00 84.69 168 VAL A N 1
ATOM 1258 C CA . VAL A 1 168 ? -4.185 8.415 18.875 1.00 84.69 168 VAL A CA 1
ATOM 1259 C C . VAL A 1 168 ? -4.884 9.768 18.818 1.00 84.69 168 VAL A C 1
ATOM 1261 O O . VAL A 1 168 ? -5.138 10.401 19.843 1.00 84.69 168 VAL A O 1
ATOM 1264 N N . VAL A 1 169 ? -5.190 10.213 17.605 1.00 84.00 169 VAL A N 1
ATOM 1265 C CA . VAL A 1 169 ? -5.903 11.463 17.320 1.00 84.00 169 VAL A CA 1
ATOM 1266 C C . VAL A 1 169 ? -6.989 11.199 16.284 1.00 84.00 169 VAL A C 1
ATOM 1268 O O . VAL A 1 169 ? -6.837 10.324 15.432 1.00 84.00 169 VAL A O 1
ATOM 1271 N N . LEU A 1 170 ? -8.095 11.942 16.344 1.00 79.62 170 LEU A N 1
ATOM 1272 C CA . LEU A 1 170 ? -9.098 11.915 15.279 1.00 79.62 170 LEU A CA 1
ATOM 1273 C C . LEU A 1 170 ? -8.479 12.419 13.977 1.00 79.62 170 LEU A C 1
ATOM 1275 O O . LEU A 1 170 ? -7.909 13.512 13.936 1.00 79.62 170 LEU A O 1
ATOM 1279 N N . SER A 1 171 ? -8.623 11.640 12.909 1.00 72.38 171 SER A N 1
ATOM 1280 C CA . SER A 1 171 ? -8.148 12.083 11.607 1.00 72.38 171 SER A CA 1
ATOM 1281 C C . SER A 1 171 ? -8.996 13.255 11.111 1.00 72.38 171 SER A C 1
ATOM 1283 O O . SER A 1 171 ? -10.190 13.359 11.400 1.00 72.38 171 SER A O 1
ATOM 1285 N N . SER A 1 172 ? -8.391 14.143 10.320 1.00 62.03 172 SER A N 1
ATOM 1286 C CA . SER A 1 172 ? -9.057 15.339 9.772 1.00 62.03 172 SER A CA 1
ATOM 1287 C C . SER A 1 172 ? -10.251 15.033 8.856 1.00 62.03 172 SER A C 1
ATOM 1289 O O . SER A 1 172 ? -10.968 15.947 8.452 1.00 62.03 172 SER A O 1
ATOM 1291 N N . GLY A 1 173 ? -10.470 13.763 8.504 1.00 51.75 173 GLY A N 1
ATOM 1292 C CA . GLY A 1 173 ? -11.667 13.308 7.801 1.00 51.75 173 GLY A CA 1
ATOM 1293 C C . GLY A 1 173 ? -11.758 13.734 6.336 1.00 51.75 173 GLY A C 1
ATOM 1294 O O . GLY A 1 173 ? -12.708 13.353 5.660 1.00 51.75 173 GLY A O 1
ATOM 1295 N N . ALA A 1 174 ? -10.773 14.478 5.820 1.00 47.72 174 ALA A N 1
ATOM 1296 C CA . ALA A 1 174 ? -10.802 15.075 4.484 1.00 47.72 174 ALA A CA 1
ATOM 1297 C C . ALA A 1 174 ? -10.889 14.051 3.331 1.00 47.72 174 ALA A C 1
ATOM 1299 O O . ALA A 1 174 ? -11.177 14.438 2.200 1.00 47.72 174 ALA A O 1
ATOM 1300 N N . TRP A 1 175 ? -10.668 12.762 3.612 1.00 46.91 175 TRP A N 1
ATOM 1301 C CA . TRP A 1 175 ? -10.581 11.693 2.610 1.00 46.91 175 TRP A CA 1
ATOM 1302 C C . TRP A 1 175 ? -11.360 10.420 2.985 1.00 46.91 175 TRP A C 1
ATOM 1304 O O . TRP A 1 175 ? -11.151 9.377 2.370 1.00 46.91 175 TRP A O 1
ATOM 1314 N N . ILE A 1 176 ? -12.241 10.489 3.991 1.00 50.59 176 ILE A N 1
ATOM 1315 C CA . ILE A 1 176 ? -13.051 9.347 4.443 1.00 50.59 176 ILE A CA 1
ATOM 1316 C C . ILE A 1 176 ? -14.279 9.201 3.540 1.00 50.59 176 ILE A C 1
ATOM 1318 O O . ILE A 1 176 ? -14.908 10.192 3.169 1.00 50.59 176 ILE A O 1
ATOM 1322 N N . ASP A 1 177 ? -14.630 7.960 3.194 1.00 44.97 177 ASP A N 1
ATOM 1323 C CA . ASP A 1 177 ? -15.869 7.662 2.474 1.00 44.97 177 ASP A CA 1
ATOM 1324 C C . ASP A 1 177 ? -17.082 8.182 3.282 1.00 44.97 177 ASP A C 1
ATOM 1326 O O . ASP A 1 177 ? -17.246 7.812 4.450 1.00 44.97 177 ASP A O 1
ATOM 1330 N N . PRO A 1 178 ? -17.955 9.027 2.700 1.00 50.75 178 PRO A N 1
ATOM 1331 C CA . PRO A 1 178 ? -19.104 9.589 3.407 1.00 50.75 178 PRO A CA 1
ATOM 1332 C C . PRO A 1 178 ? -20.140 8.545 3.874 1.00 50.75 178 PRO A C 1
ATOM 1334 O O . PRO A 1 178 ? -21.088 8.922 4.563 1.00 50.75 178 PRO A O 1
ATOM 1337 N N . GLN A 1 179 ? -19.999 7.259 3.523 1.00 57.38 179 GLN A N 1
ATOM 1338 C CA . GLN A 1 179 ? -20.927 6.178 3.888 1.00 57.38 179 GLN A CA 1
ATOM 1339 C C . GLN A 1 179 ? -20.420 5.209 4.976 1.00 57.38 179 GLN A C 1
ATOM 1341 O O . GLN A 1 179 ? -21.024 4.154 5.192 1.00 57.38 179 GLN A O 1
ATOM 1346 N N . VAL A 1 180 ? -19.346 5.535 5.703 1.00 56.75 180 VAL A N 1
ATOM 1347 C CA . VAL A 1 180 ? -18.847 4.665 6.785 1.00 56.75 180 VAL A CA 1
ATOM 1348 C C . VAL A 1 180 ? -19.848 4.585 7.946 1.00 56.75 180 VAL A C 1
ATOM 1350 O O . VAL A 1 180 ? -20.239 5.590 8.535 1.00 56.75 180 VAL A O 1
ATOM 1353 N N . THR A 1 181 ? -20.235 3.360 8.313 1.00 68.56 181 THR A N 1
ATOM 1354 C CA . THR A 1 181 ? -21.038 3.085 9.514 1.00 68.56 181 THR A CA 1
ATOM 1355 C C . THR A 1 181 ? -20.123 2.638 10.649 1.00 68.56 181 THR A C 1
ATOM 1357 O O . THR A 1 181 ? -19.341 1.705 10.482 1.00 68.56 181 THR A O 1
ATOM 1360 N N . VAL A 1 182 ? -20.249 3.266 11.818 1.00 72.62 182 VAL A N 1
ATOM 1361 C CA . VAL A 1 182 ? -19.504 2.904 13.033 1.00 72.62 182 VAL A CA 1
ATOM 1362 C C . VAL A 1 182 ? -20.449 2.477 14.153 1.00 72.62 182 VAL A C 1
ATOM 1364 O O . VAL A 1 182 ? -21.621 2.855 14.180 1.00 72.62 182 VAL A O 1
ATOM 1367 N N . SER A 1 183 ? -19.947 1.671 15.089 1.00 79.81 183 SER A N 1
ATOM 1368 C CA . SER A 1 183 ? -20.714 1.257 16.266 1.00 79.81 183 SER A CA 1
ATOM 1369 C C . SER A 1 183 ? -20.886 2.408 17.268 1.00 79.81 183 SER A C 1
ATOM 1371 O O . SER A 1 183 ? -20.130 3.381 17.265 1.00 79.81 183 SER A O 1
ATOM 1373 N N . ALA A 1 184 ? -21.856 2.281 18.178 1.00 82.31 184 ALA A N 1
ATOM 1374 C CA . ALA A 1 184 ? -22.047 3.251 19.259 1.00 82.31 184 ALA A CA 1
ATOM 1375 C C . ALA A 1 184 ? -20.816 3.352 20.182 1.00 82.31 184 ALA A C 1
ATOM 1377 O O . ALA A 1 184 ? -20.489 4.442 20.650 1.00 82.31 184 ALA A O 1
ATOM 1378 N N . ASP A 1 185 ? -20.112 2.239 20.408 1.00 82.06 185 ASP A N 1
ATOM 1379 C CA . ASP A 1 185 ? -18.875 2.223 21.196 1.00 82.06 185 ASP A CA 1
ATOM 1380 C C . ASP A 1 185 ? -17.743 2.955 20.470 1.00 82.06 185 ASP A C 1
ATOM 1382 O O . ASP A 1 185 ? -17.011 3.718 21.090 1.00 82.06 185 ASP A O 1
ATOM 1386 N N . ALA A 1 186 ? -17.630 2.779 19.151 1.00 80.81 186 ALA A N 1
ATOM 1387 C CA . ALA A 1 186 ? -16.645 3.486 18.340 1.00 80.81 186 ALA A CA 1
ATOM 1388 C C . ALA A 1 186 ? -16.897 5.000 18.329 1.00 80.81 186 ALA A C 1
ATOM 1390 O O . ALA A 1 186 ? -15.956 5.786 18.416 1.00 80.81 186 ALA A O 1
ATOM 1391 N N . LEU A 1 187 ? -18.166 5.418 18.314 1.00 82.31 187 LEU A N 1
ATOM 1392 C CA . LEU A 1 187 ? -18.532 6.825 18.459 1.00 82.31 187 LEU A CA 1
ATOM 1393 C C . LEU A 1 187 ? -18.177 7.371 19.852 1.00 82.31 187 LEU A C 1
ATOM 1395 O O . LEU A 1 187 ? -17.661 8.479 19.961 1.00 82.31 187 LEU A O 1
ATOM 1399 N N . ARG A 1 188 ? -18.426 6.598 20.918 1.00 84.00 188 ARG A N 1
ATOM 1400 C CA . ARG A 1 188 ? -18.035 6.971 22.290 1.00 84.00 188 ARG A CA 1
ATOM 1401 C C . ARG A 1 188 ? -16.522 7.071 22.451 1.00 84.00 188 ARG A C 1
ATOM 1403 O O . ARG A 1 188 ? -16.057 8.015 23.076 1.00 84.00 188 ARG A O 1
ATOM 1410 N N . PHE A 1 189 ? -15.777 6.133 21.869 1.00 90.19 189 PHE A N 1
ATOM 1411 C CA . PHE A 1 189 ? -14.317 6.167 21.814 1.00 90.19 189 PHE A CA 1
ATOM 1412 C C . PHE A 1 189 ? -13.832 7.449 21.129 1.00 90.19 189 PHE A C 1
ATOM 1414 O O . PHE A 1 189 ? -13.068 8.209 21.712 1.00 90.19 189 PHE A O 1
ATOM 1421 N N . ALA A 1 190 ? -14.339 7.731 19.925 1.00 84.38 190 ALA A N 1
ATOM 1422 C CA . ALA A 1 190 ? -13.986 8.920 19.157 1.00 84.38 190 ALA A CA 1
ATOM 1423 C C . ALA A 1 190 ? -14.313 10.223 19.906 1.00 84.38 190 ALA A C 1
ATOM 1425 O O . ALA A 1 190 ? -13.510 11.148 19.909 1.00 84.38 190 ALA A O 1
ATOM 1426 N N . ALA A 1 191 ? -15.460 10.290 20.587 1.00 83.31 191 ALA A N 1
ATOM 1427 C CA . ALA A 1 191 ? -15.853 11.458 21.374 1.00 83.31 191 ALA A CA 1
ATOM 1428 C C . ALA A 1 191 ? -14.955 11.707 22.600 1.00 83.31 191 ALA A C 1
ATOM 1430 O O . ALA A 1 191 ? -14.886 12.836 23.083 1.00 83.31 191 ALA A O 1
ATOM 1431 N N . ALA A 1 192 ? -14.282 10.671 23.104 1.00 85.88 192 ALA A N 1
ATOM 1432 C CA . ALA A 1 192 ? -13.336 10.777 24.211 1.00 85.88 192 ALA A CA 1
ATOM 1433 C C . ALA A 1 192 ? -11.920 11.189 23.765 1.00 85.88 192 ALA A C 1
ATOM 1435 O O . ALA A 1 192 ? -11.099 11.544 24.610 1.00 85.88 192 ALA A O 1
ATOM 1436 N N . LEU A 1 193 ? -11.633 11.197 22.457 1.00 84.75 193 LEU A N 1
ATOM 1437 C CA . LEU A 1 193 ? -10.381 11.716 21.904 1.00 84.75 193 LEU A CA 1
ATOM 1438 C C . LEU A 1 193 ? -10.400 13.251 21.893 1.00 84.75 193 LEU A C 1
ATOM 1440 O O . LEU A 1 193 ? -10.843 13.885 20.935 1.00 84.75 193 LEU A O 1
ATOM 1444 N N . VAL A 1 194 ? -9.914 13.862 22.974 1.00 72.25 194 VAL A N 1
ATOM 1445 C CA . VAL A 1 194 ? -9.689 15.312 23.055 1.00 72.25 194 VAL A CA 1
ATOM 1446 C C . VAL A 1 194 ? -8.225 15.603 22.721 1.00 72.25 194 VAL A C 1
ATOM 1448 O O . VAL A 1 194 ? -7.364 15.517 23.589 1.00 72.25 194 VAL A O 1
ATOM 1451 N N . GLY A 1 195 ? -7.938 15.956 21.465 1.00 76.25 195 GLY A N 1
ATOM 1452 C CA . GLY A 1 195 ? -6.556 16.135 20.998 1.00 76.25 195 GLY A CA 1
ATOM 1453 C C . GLY A 1 195 ? -5.851 14.796 20.764 1.00 76.25 195 GLY A C 1
ATOM 1454 O O . GLY A 1 195 ? -6.472 13.868 20.244 1.00 76.25 195 GLY A O 1
ATOM 1455 N N . ASP A 1 196 ? -4.566 14.701 21.113 1.00 79.06 196 ASP A N 1
ATOM 1456 C CA . ASP A 1 196 ? -3.844 13.431 21.189 1.00 79.06 196 ASP A CA 1
ATOM 1457 C C . ASP A 1 196 ? -4.039 12.798 22.578 1.00 79.06 196 ASP A C 1
ATOM 1459 O O . ASP A 1 196 ? -3.712 13.393 23.604 1.00 79.06 196 ASP A O 1
ATOM 1463 N N . ALA A 1 197 ? -4.577 11.581 22.624 1.00 86.69 197 ALA A N 1
ATOM 1464 C CA . ALA A 1 197 ? -4.805 10.841 23.867 1.00 86.69 197 ALA A CA 1
ATOM 1465 C C . ALA A 1 197 ? -4.284 9.411 23.737 1.00 86.69 197 ALA A C 1
ATOM 1467 O O . ALA A 1 197 ? -4.271 8.854 22.638 1.00 86.69 197 ALA A O 1
ATOM 1468 N N . THR A 1 198 ? -3.857 8.801 24.843 1.00 92.19 198 THR A N 1
ATOM 1469 C CA . THR A 1 198 ? -3.527 7.370 24.826 1.00 92.19 198 THR A CA 1
ATOM 1470 C C . THR A 1 198 ? -4.798 6.524 24.853 1.00 92.19 198 THR A C 1
ATOM 1472 O O . THR A 1 198 ? -5.862 6.970 25.290 1.00 92.19 198 THR A O 1
ATOM 1475 N N . ILE A 1 199 ? -4.708 5.277 24.397 1.00 90.31 199 ILE A N 1
ATOM 1476 C CA . ILE A 1 199 ? -5.840 4.339 24.446 1.00 90.31 199 ILE A CA 1
ATOM 1477 C C . ILE A 1 199 ? -6.230 4.040 25.901 1.00 90.31 199 ILE A C 1
ATOM 1479 O O . ILE A 1 199 ? -7.414 3.868 26.199 1.00 90.31 199 ILE A O 1
ATOM 1483 N N . GLU A 1 200 ? -5.254 4.028 26.810 1.00 93.69 200 GLU A N 1
ATOM 1484 C CA . GLU A 1 200 ? -5.471 3.897 28.250 1.00 93.69 200 GLU A CA 1
ATOM 1485 C C . GLU A 1 200 ? -6.287 5.069 28.821 1.00 93.69 200 GLU A C 1
ATOM 1487 O O . GLU A 1 200 ? -7.267 4.840 29.535 1.00 93.69 200 GLU A O 1
ATOM 1492 N N . ASP A 1 201 ? -5.979 6.310 28.427 1.00 92.88 201 ASP A N 1
ATOM 1493 C CA . ASP A 1 201 ? -6.748 7.498 28.835 1.00 92.88 201 ASP A CA 1
ATOM 1494 C C . ASP A 1 201 ? -8.204 7.433 28.341 1.00 92.88 201 ASP A C 1
ATOM 1496 O O . ASP A 1 201 ? -9.154 7.780 29.057 1.00 92.88 201 ASP A O 1
ATOM 1500 N N . VAL A 1 202 ? -8.408 6.946 27.114 1.00 92.38 202 VAL A N 1
ATOM 1501 C CA . VAL A 1 202 ? -9.750 6.757 26.548 1.00 92.38 202 VAL A CA 1
ATOM 1502 C C . VAL A 1 202 ? -10.517 5.668 27.302 1.00 92.38 202 VAL A C 1
ATOM 1504 O O . VAL A 1 202 ? -11.695 5.850 27.618 1.00 92.38 202 VAL A O 1
ATOM 1507 N N . ALA A 1 203 ? -9.872 4.551 27.648 1.00 93.69 203 ALA A N 1
ATOM 1508 C CA . ALA A 1 203 ? -10.491 3.496 28.452 1.00 93.69 203 ALA A CA 1
ATOM 1509 C C . ALA A 1 203 ? -10.913 4.019 29.838 1.00 93.69 203 ALA A C 1
ATOM 1511 O O . ALA A 1 203 ? -12.060 3.827 30.250 1.00 93.69 203 ALA A O 1
ATOM 1512 N N . ALA A 1 204 ? -10.028 4.756 30.515 1.00 92.12 204 ALA A N 1
ATOM 1513 C CA . ALA A 1 204 ? -10.295 5.333 31.830 1.00 92.12 204 ALA A CA 1
ATOM 1514 C C . ALA A 1 204 ? -11.448 6.354 31.813 1.00 92.12 204 ALA A C 1
ATOM 1516 O O . ALA A 1 204 ? -12.301 6.340 32.700 1.00 92.12 204 ALA A O 1
ATOM 1517 N N . SER A 1 205 ? -11.504 7.220 30.797 1.00 91.38 205 SER A N 1
ATOM 1518 C CA . SER A 1 205 ? -12.524 8.276 30.692 1.00 91.38 205 SER A CA 1
ATOM 1519 C C . SER A 1 205 ? -13.906 7.762 30.279 1.00 91.38 205 SER A C 1
ATOM 1521 O O . SER A 1 205 ? -14.925 8.309 30.701 1.00 91.38 205 SER A O 1
ATOM 1523 N N . THR A 1 206 ? -13.960 6.702 29.475 1.00 91.00 206 THR A N 1
ATOM 1524 C CA . THR A 1 206 ? -15.221 6.124 28.982 1.00 91.00 206 THR A CA 1
ATOM 1525 C C . THR A 1 206 ? -15.758 4.997 29.863 1.00 91.00 206 THR A C 1
ATOM 1527 O O . THR A 1 206 ? -16.927 4.628 29.734 1.00 91.00 206 THR A O 1
ATOM 1530 N N . GLY A 1 207 ? -14.921 4.435 30.743 1.00 92.06 207 GLY A N 1
ATOM 1531 C CA . GLY A 1 207 ? -15.237 3.246 31.535 1.00 92.06 207 GLY A CA 1
ATOM 1532 C C . GLY A 1 207 ? -15.283 1.951 30.715 1.00 92.06 207 GLY A C 1
ATOM 1533 O O . GLY A 1 207 ? -15.786 0.937 31.201 1.00 92.06 207 GLY A O 1
ATOM 1534 N N . MET A 1 208 ? -14.799 1.971 29.468 1.00 93.06 208 MET A N 1
ATOM 1535 C CA . MET A 1 208 ? -14.678 0.779 28.627 1.00 93.06 208 MET A CA 1
ATOM 1536 C C . MET A 1 208 ? -13.471 -0.065 29.051 1.00 93.06 208 MET A C 1
ATOM 1538 O O . MET A 1 208 ? -12.467 0.462 29.527 1.00 93.06 208 MET A O 1
ATOM 1542 N N . CYS A 1 209 ? -13.542 -1.387 28.863 1.00 94.56 209 CYS A N 1
ATOM 1543 C CA . CYS A 1 209 ? -12.372 -2.229 29.105 1.00 94.56 209 CYS A CA 1
ATOM 1544 C C . CYS A 1 209 ? -11.287 -1.981 28.045 1.00 94.56 209 CYS A C 1
ATOM 1546 O O . CYS A 1 209 ? -11.578 -1.710 26.878 1.00 94.56 209 CYS A O 1
ATOM 1548 N N . LEU A 1 210 ? -10.027 -2.098 28.461 1.00 91.19 210 LEU A N 1
ATOM 1549 C CA . LEU A 1 210 ? -8.868 -1.754 27.638 1.00 91.19 210 LEU A CA 1
ATOM 1550 C C . LEU A 1 210 ? -8.780 -2.584 26.349 1.00 91.19 210 LEU A C 1
ATOM 1552 O O . LEU A 1 210 ? -8.560 -2.021 25.280 1.00 91.19 210 LEU A O 1
ATOM 1556 N N . ASP A 1 211 ? -9.049 -3.890 26.423 1.00 85.62 211 ASP A N 1
ATOM 1557 C CA . ASP A 1 211 ? -9.076 -4.773 25.247 1.00 85.62 211 ASP A CA 1
ATOM 1558 C C . ASP A 1 211 ? -10.109 -4.312 24.211 1.00 85.62 211 ASP A C 1
ATOM 1560 O O . ASP A 1 211 ? -9.839 -4.284 23.011 1.00 85.62 211 ASP A O 1
ATOM 1564 N N . ARG A 1 212 ? -11.279 -3.854 24.675 1.00 86.94 212 ARG A N 1
ATOM 1565 C CA . ARG A 1 212 ? -12.327 -3.322 23.801 1.00 86.94 212 ARG A CA 1
ATOM 1566 C C . ARG A 1 212 ? -11.909 -2.004 23.155 1.00 86.94 212 ARG A C 1
ATOM 1568 O O . ARG A 1 212 ? -12.181 -1.811 21.973 1.00 86.94 212 ARG A O 1
ATOM 1575 N N . CYS A 1 213 ? -11.243 -1.119 23.895 1.00 90.88 213 CYS A N 1
ATOM 1576 C CA . CYS A 1 213 ? -10.678 0.114 23.345 1.00 90.88 213 CYS A CA 1
ATOM 1577 C C . CYS A 1 213 ? -9.607 -0.170 22.284 1.00 90.88 213 CYS A C 1
ATOM 1579 O O . CYS A 1 213 ? -9.593 0.492 21.251 1.00 90.88 213 CYS A O 1
ATOM 1581 N N . LEU A 1 214 ? -8.756 -1.177 22.498 1.00 84.81 214 LEU A N 1
ATOM 1582 C CA . LEU A 1 214 ? -7.752 -1.603 21.522 1.00 84.81 214 LEU A CA 1
ATOM 1583 C C . LEU A 1 214 ? -8.391 -2.142 20.240 1.00 84.81 214 LEU A C 1
ATOM 1585 O O . LEU A 1 214 ? -7.967 -1.772 19.147 1.00 84.81 214 LEU A O 1
ATOM 1589 N N . ASP A 1 215 ? -9.426 -2.971 20.353 1.00 81.12 215 ASP A N 1
ATOM 1590 C CA . ASP A 1 215 ? -10.158 -3.476 19.188 1.00 81.12 215 ASP A CA 1
ATOM 1591 C C . ASP A 1 215 ? -10.845 -2.348 18.411 1.00 81.12 215 ASP A C 1
ATOM 1593 O O . ASP A 1 215 ? -10.717 -2.266 17.189 1.00 81.12 215 ASP A O 1
ATOM 1597 N N . ILE A 1 216 ? -11.497 -1.420 19.115 1.00 83.94 216 ILE A N 1
ATOM 1598 C CA . ILE A 1 216 ? -12.129 -0.248 18.499 1.00 83.94 216 ILE A CA 1
ATOM 1599 C C . ILE A 1 216 ? -11.090 0.646 17.816 1.00 83.94 216 ILE A C 1
ATOM 1601 O O . ILE A 1 216 ? -11.316 1.084 16.690 1.00 83.94 216 ILE A O 1
ATOM 1605 N N . ALA A 1 217 ? -9.947 0.900 18.455 1.00 82.62 217 ALA A N 1
ATOM 1606 C CA . ALA A 1 217 ? -8.875 1.701 17.875 1.00 82.62 217 ALA A CA 1
ATOM 1607 C C . ALA A 1 217 ? -8.330 1.061 16.589 1.00 82.62 217 ALA A C 1
ATOM 1609 O O . ALA A 1 217 ? -8.123 1.756 15.596 1.00 82.62 217 ALA A O 1
ATOM 1610 N N . ARG A 1 218 ? -8.168 -0.269 16.558 1.00 74.50 218 ARG A N 1
ATOM 1611 C CA . ARG A 1 218 ? -7.764 -0.998 15.342 1.00 74.50 218 ARG A CA 1
ATOM 1612 C C . ARG A 1 218 ? -8.779 -0.826 14.223 1.00 74.50 218 ARG A C 1
ATOM 1614 O O . ARG A 1 218 ? -8.389 -0.567 13.086 1.00 74.50 218 ARG A O 1
ATOM 1621 N N . ASP A 1 219 ? -10.062 -0.965 14.533 1.00 70.81 219 ASP A N 1
ATOM 1622 C CA . ASP A 1 219 ? -11.124 -0.841 13.539 1.00 70.81 219 ASP A CA 1
ATOM 1623 C C . ASP A 1 219 ? -11.245 0.596 13.016 1.00 70.81 219 ASP A C 1
ATOM 1625 O O . ASP A 1 219 ? -11.328 0.805 11.808 1.00 70.81 219 ASP A O 1
ATOM 1629 N N . LEU A 1 220 ? -11.153 1.603 13.886 1.00 74.94 220 LEU A N 1
ATOM 1630 C CA . LEU A 1 220 ? -11.153 3.012 13.485 1.00 74.94 220 LEU A CA 1
ATOM 1631 C C . LEU A 1 220 ? -9.907 3.391 12.671 1.00 74.94 220 LEU A C 1
ATOM 1633 O O . LEU A 1 220 ? -10.029 4.114 11.682 1.00 74.94 220 LEU A O 1
ATOM 1637 N N . ALA A 1 221 ? -8.728 2.875 13.029 1.00 73.38 221 ALA A N 1
ATOM 1638 C CA . ALA A 1 221 ? -7.499 3.087 12.268 1.00 73.38 221 ALA A CA 1
ATOM 1639 C C . ALA A 1 221 ? -7.586 2.428 10.882 1.00 73.38 221 ALA A C 1
ATOM 1641 O O . ALA A 1 221 ? -7.218 3.032 9.880 1.00 73.38 221 ALA A O 1
ATOM 1642 N N . ARG A 1 222 ? -8.159 1.220 10.781 1.00 65.06 222 ARG A N 1
ATOM 1643 C CA . ARG A 1 222 ? -8.434 0.570 9.484 1.00 65.06 222 ARG A CA 1
ATOM 1644 C C . ARG A 1 222 ? -9.364 1.393 8.594 1.00 65.06 222 ARG A C 1
ATOM 1646 O O . ARG A 1 222 ? -9.223 1.345 7.375 1.00 65.06 222 ARG A O 1
ATOM 1653 N N . LEU A 1 223 ? -10.304 2.118 9.197 1.00 61.41 223 LEU A N 1
ATOM 1654 C CA . LEU A 1 223 ? -11.251 2.996 8.508 1.00 61.41 223 LEU A CA 1
ATOM 1655 C C . LEU A 1 223 ? -10.683 4.395 8.210 1.00 61.41 223 LEU A C 1
ATOM 1657 O O . LEU A 1 223 ? -11.376 5.198 7.589 1.00 61.41 223 LEU A O 1
ATOM 1661 N N . GLY A 1 224 ? -9.455 4.702 8.645 1.00 63.88 224 GLY A N 1
ATOM 1662 C CA . GLY A 1 224 ? -8.847 6.028 8.486 1.00 63.88 224 GLY A CA 1
ATOM 1663 C C . GLY A 1 224 ? -9.509 7.122 9.329 1.00 63.88 224 GLY A C 1
ATOM 1664 O O . GLY A 1 224 ? -9.400 8.302 9.014 1.00 63.88 224 GLY A O 1
ATOM 1665 N N . LEU A 1 225 ? -10.236 6.741 10.385 1.00 68.81 225 LEU A N 1
ATOM 1666 C CA . LEU A 1 225 ? -10.935 7.670 11.280 1.00 68.81 225 LEU A CA 1
ATOM 1667 C C . LEU A 1 225 ? -10.039 8.185 12.409 1.00 68.81 225 LEU A C 1
ATOM 1669 O O . LEU A 1 225 ? -10.312 9.246 12.970 1.00 68.81 225 LEU A O 1
ATOM 1673 N N . ILE A 1 226 ? -8.981 7.444 12.744 1.00 72.06 226 ILE A N 1
ATOM 1674 C CA . ILE A 1 226 ? -7.982 7.848 13.733 1.00 72.06 226 ILE A CA 1
ATOM 1675 C C . ILE A 1 226 ? -6.572 7.588 13.215 1.00 72.06 226 ILE A C 1
ATOM 1677 O O . ILE A 1 226 ? -6.334 6.613 12.499 1.00 72.06 226 ILE A O 1
ATOM 1681 N N . ASP A 1 227 ? -5.650 8.435 13.655 1.00 72.12 227 ASP A N 1
ATOM 1682 C CA . ASP A 1 227 ? -4.228 8.361 13.351 1.00 72.12 227 ASP A CA 1
ATOM 1683 C C . ASP A 1 227 ? -3.442 8.045 14.623 1.00 72.12 227 ASP A C 1
ATOM 1685 O O . ASP A 1 227 ? -3.791 8.519 15.704 1.0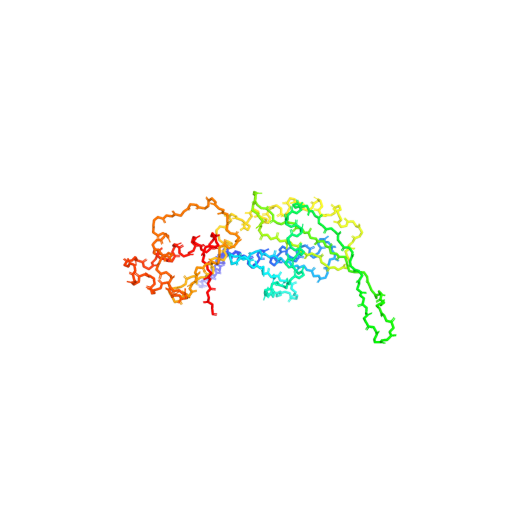0 72.12 227 ASP A O 1
ATOM 1689 N N . ILE A 1 228 ? -2.381 7.243 14.504 1.00 74.38 228 ILE A N 1
ATOM 1690 C CA . ILE A 1 228 ? -1.469 6.938 15.613 1.00 74.38 228 ILE A CA 1
ATOM 1691 C C . ILE A 1 228 ? -0.363 7.990 15.617 1.00 74.38 228 ILE A C 1
ATOM 1693 O O . ILE A 1 228 ? 0.344 8.160 14.622 1.00 74.38 228 ILE A O 1
ATOM 1697 N N . VAL A 1 229 ? -0.227 8.692 16.736 1.00 71.00 229 VAL A N 1
ATOM 1698 C CA . VAL A 1 229 ? 0.746 9.766 16.934 1.00 71.00 229 VAL A CA 1
ATOM 1699 C C . VAL A 1 229 ? 1.916 9.195 17.729 1.00 71.00 229 VAL A C 1
ATOM 1701 O O . VAL A 1 229 ? 1.722 8.662 18.820 1.00 71.00 229 VAL A O 1
ATOM 1704 N N . GLY A 1 230 ? 3.115 9.247 17.152 1.00 57.84 230 GLY A N 1
ATOM 1705 C CA . GLY A 1 230 ? 4.374 8.875 17.804 1.00 57.84 230 GLY A CA 1
ATOM 1706 C C . GLY A 1 230 ? 5.154 10.108 18.213 1.00 57.84 230 GLY A C 1
ATOM 1707 O O . GLY A 1 230 ? 5.283 11.003 17.348 1.00 57.84 230 GLY A O 1
#

Sequence (230 aa):
MAEAVDADIELESTPVRETESDLIAATLAWSARRFGAHAARFVRPTASGGWLVVTWMNDAISVHPADAAEAAMAWMVALGRTHLLVGKPRVASLEDRGLRPIAARNYLGLPVICQDRVLGVIEVAGELRPDVAAAAAAAQDDINRFALRLGYDPSLQPLQALAPESRVVLSSGAWIDPQVTVSADALRFAAALVGDATIEDVAASTGMCLDRCLDIARDLARLGLIDIVG

Radius of gyration: 22.84 Å; chains: 1; bounding box: 48×83×56 Å

Secondary structure (DSSP, 8-state):
-------------------HHHHHHHHHHHHHHHHT-SEEEEEEE-TTS-EEEEEEETTEEEEEE--HHHHHHHHHHHHHTS-EEEEEEEEEEETTTEEEEEEEEEEEEEEEEETTEEEEEEEEEES--TTHHHHHHHTHHHHHHHHHHHHH-TTTS------TT-EEEE---TTS-TT----HHHHHHHHH--SSEEHHHHHHHHT--HHHHHHHHHHHHHTTSEEEE-

Foldseek 3Di:
DDDDDPPPPPPPPPPPLQALLNLQLVVFVCVCVLFVFQWKWWWFAFLLRWTWIWIHDPNDTDIDTDDPVRVVVFCVCQVVQDKDKDWDFDWDDDVPPDTDRPDIKIKIWDFQDDPHDGGTIMIGIGPTDPCNRVSNVVCVVVSPVSSCCCVPPPRHDPPVPQDQFWKKAFRPCPDADPPDDDDPVLVLLNVQRPDIDGLVSSCVVSVNDSVVSSVSVSVCRVRSRMDTDD

pLDDT: mean 72.24, std 15.65, range [29.95, 94.56]